Protein AF-A0A968H2U3-F1 (afdb_monomer_lite)

Structure (mmCIF, N/CA/C/O backbone):
data_AF-A0A968H2U3-F1
#
_entry.id   AF-A0A968H2U3-F1
#
loop_
_atom_site.group_PDB
_atom_site.id
_atom_site.type_symbol
_atom_site.label_atom_id
_atom_site.label_alt_id
_atom_site.label_comp_id
_atom_site.label_asym_id
_atom_site.label_entity_id
_atom_site.label_seq_id
_atom_site.pdbx_PDB_ins_code
_atom_site.Cartn_x
_atom_site.Cartn_y
_atom_site.Cartn_z
_atom_site.occupancy
_atom_site.B_iso_or_equiv
_atom_site.auth_seq_id
_atom_site.auth_comp_id
_atom_site.auth_asym_id
_atom_site.auth_atom_id
_atom_site.pdbx_PDB_model_num
ATOM 1 N N . MET A 1 1 ? 8.488 -11.560 -19.637 1.00 87.94 1 MET A N 1
ATOM 2 C CA . MET A 1 1 ? 9.650 -12.274 -19.066 1.00 87.94 1 MET A CA 1
ATOM 3 C C . MET A 1 1 ? 9.160 -13.429 -18.210 1.00 87.94 1 MET A C 1
ATOM 5 O O . MET A 1 1 ? 8.022 -13.374 -17.748 1.00 87.94 1 MET A O 1
ATOM 9 N N . THR A 1 2 ? 10.004 -14.439 -18.007 1.00 89.62 2 THR A N 1
ATOM 10 C CA . THR A 1 2 ? 9.678 -15.626 -17.209 1.00 89.62 2 THR A CA 1
ATOM 11 C C . THR A 1 2 ? 10.881 -16.001 -16.350 1.00 89.62 2 THR A C 1
ATOM 13 O O . THR A 1 2 ? 12.008 -15.976 -16.845 1.00 89.62 2 THR A O 1
ATOM 16 N N . GLY A 1 3 ? 10.632 -16.343 -15.091 1.00 90.25 3 GLY A N 1
ATOM 17 C CA . GLY A 1 3 ? 11.613 -16.884 -14.158 1.00 90.25 3 GLY A CA 1
ATOM 18 C C . GLY A 1 3 ? 11.019 -18.027 -13.337 1.00 90.25 3 GLY A C 1
ATOM 19 O O . GLY A 1 3 ? 9.814 -18.279 -13.391 1.00 90.25 3 GLY A O 1
ATOM 20 N N . VAL A 1 4 ? 11.865 -18.730 -12.598 1.00 91.25 4 VAL A N 1
ATOM 21 C CA . VAL A 1 4 ? 11.484 -19.815 -11.697 1.00 91.25 4 VAL A CA 1
ATOM 22 C C . VAL A 1 4 ? 12.089 -19.538 -10.330 1.00 91.25 4 VAL A C 1
ATOM 24 O O . VAL A 1 4 ? 13.293 -19.324 -10.227 1.00 91.25 4 VAL A O 1
ATOM 27 N N . LEU A 1 5 ? 11.251 -19.523 -9.298 1.00 86.88 5 LEU A N 1
ATOM 28 C CA . LEU A 1 5 ? 11.704 -19.515 -7.911 1.00 86.88 5 LEU A CA 1
ATOM 29 C C . LEU A 1 5 ? 11.944 -20.947 -7.473 1.00 86.88 5 LEU A C 1
ATOM 31 O O . LEU A 1 5 ? 11.057 -21.791 -7.632 1.00 86.88 5 LEU A O 1
ATOM 35 N N . GLU A 1 6 ? 13.128 -21.197 -6.938 1.00 88.81 6 GLU A N 1
ATOM 36 C CA . GLU A 1 6 ? 13.567 -22.497 -6.440 1.00 88.81 6 GLU A CA 1
ATOM 37 C C . GLU A 1 6 ? 14.290 -22.326 -5.104 1.00 88.81 6 GLU A C 1
ATOM 39 O O . GLU A 1 6 ? 14.531 -21.202 -4.656 1.00 88.81 6 GLU A O 1
ATOM 44 N N . ASP A 1 7 ? 14.602 -23.452 -4.459 1.00 86.75 7 ASP A N 1
ATOM 45 C CA . ASP A 1 7 ? 15.358 -23.497 -3.203 1.00 86.75 7 ASP A CA 1
ATOM 46 C C . ASP A 1 7 ? 14.767 -22.594 -2.106 1.00 86.75 7 ASP A C 1
ATOM 48 O O . ASP A 1 7 ? 15.476 -21.942 -1.345 1.00 86.75 7 ASP A O 1
ATOM 52 N N . CYS A 1 8 ? 13.433 -22.542 -2.043 1.00 85.75 8 CYS A N 1
ATOM 53 C CA . CYS A 1 8 ? 12.722 -21.733 -1.067 1.00 85.75 8 CYS A CA 1
ATOM 54 C C . CYS A 1 8 ? 12.891 -22.285 0.355 1.00 85.75 8 CYS A C 1
ATOM 56 O O . CYS A 1 8 ? 12.502 -23.420 0.649 1.00 85.75 8 CYS A O 1
ATOM 58 N N . GLU A 1 9 ? 13.385 -21.443 1.257 1.00 86.56 9 GLU A N 1
ATOM 59 C CA . GLU A 1 9 ? 13.555 -21.729 2.676 1.00 86.56 9 GLU A CA 1
ATOM 60 C C . GLU A 1 9 ? 12.699 -20.780 3.519 1.00 86.56 9 GLU A C 1
ATOM 62 O O . GLU A 1 9 ? 12.720 -19.560 3.349 1.00 86.56 9 GLU A O 1
ATOM 67 N N . THR A 1 10 ? 11.939 -21.338 4.463 1.00 83.25 10 THR A N 1
ATOM 68 C CA . THR A 1 10 ? 11.217 -20.541 5.464 1.00 83.25 10 THR A CA 1
ATOM 69 C C . THR A 1 10 ? 12.151 -20.261 6.636 1.00 83.25 10 THR A C 1
ATOM 71 O O . THR A 1 10 ? 12.639 -21.193 7.274 1.00 83.25 10 THR A O 1
ATOM 74 N N . THR A 1 11 ? 12.404 -18.987 6.925 1.00 78.94 11 THR A N 1
ATOM 75 C CA . THR A 1 11 ? 13.408 -18.567 7.920 1.00 78.94 11 THR A CA 1
ATOM 76 C C . THR A 1 11 ? 12.801 -18.140 9.256 1.00 78.94 11 THR A C 1
ATOM 78 O O . THR A 1 11 ? 13.514 -18.076 10.258 1.00 78.94 11 THR A O 1
ATOM 81 N N . SER A 1 12 ? 11.486 -17.907 9.311 1.00 78.69 12 SER A N 1
ATOM 82 C CA . SER A 1 12 ? 10.750 -17.615 10.544 1.00 78.69 12 SER A CA 1
ATOM 83 C C . SER A 1 12 ? 9.483 -18.462 10.661 1.00 78.69 12 SER A C 1
ATOM 85 O O . SER A 1 12 ? 8.771 -18.698 9.684 1.00 78.69 12 SER A O 1
ATOM 87 N N . ALA A 1 13 ? 9.183 -18.910 11.883 1.00 74.00 13 ALA A N 1
ATOM 88 C CA . ALA A 1 13 ? 7.853 -19.413 12.197 1.00 74.00 13 ALA A CA 1
ATOM 89 C C . ALA A 1 13 ? 6.888 -18.217 12.282 1.00 74.00 13 ALA A C 1
ATOM 91 O O . ALA A 1 13 ? 7.264 -17.199 12.871 1.00 74.00 13 ALA A O 1
ATOM 92 N N . PRO A 1 14 ? 5.678 -18.314 11.712 1.00 78.12 14 PRO A N 1
ATOM 93 C CA . PRO A 1 14 ? 4.698 -17.247 11.834 1.00 78.12 14 PRO A CA 1
ATOM 94 C C . PRO A 1 14 ? 4.222 -17.087 13.270 1.00 78.12 14 PRO A C 1
ATOM 96 O O . PRO A 1 14 ? 4.194 -18.042 14.051 1.00 78.12 14 PRO A O 1
ATOM 99 N N . GLU A 1 15 ? 3.739 -15.891 13.580 1.00 79.81 15 GLU A N 1
ATOM 100 C CA . GLU A 1 15 ? 2.789 -15.751 14.671 1.00 79.81 15 GLU A CA 1
ATOM 101 C C . GLU A 1 15 ? 1.426 -16.246 14.179 1.00 79.81 15 GLU A C 1
ATOM 103 O O . GLU A 1 15 ? 0.839 -15.669 13.260 1.00 79.81 15 GLU A O 1
ATOM 108 N N . THR A 1 16 ? 0.947 -17.345 14.763 1.00 82.88 16 THR A N 1
ATOM 109 C CA . THR A 1 16 ? -0.361 -17.921 14.446 1.00 82.88 16 THR A CA 1
ATOM 110 C C . THR A 1 16 ? -1.352 -17.580 15.549 1.00 82.88 16 THR A C 1
ATOM 112 O O . THR A 1 16 ? -1.136 -17.930 16.712 1.00 82.88 16 THR A O 1
ATOM 115 N N . ARG A 1 17 ? -2.475 -16.956 15.184 1.00 83.69 17 ARG A N 1
ATOM 116 C CA . ARG A 1 17 ? -3.595 -16.693 16.096 1.00 83.69 17 ARG A CA 1
ATOM 117 C C . ARG A 1 17 ? -4.921 -17.117 15.480 1.00 83.69 17 ARG A C 1
ATOM 119 O O . ARG A 1 17 ? -5.121 -16.983 14.278 1.00 83.69 17 ARG A O 1
ATOM 126 N N . VAL A 1 18 ? -5.831 -17.608 16.314 1.00 81.94 18 VAL A N 1
ATOM 127 C CA . VAL A 1 18 ? -7.220 -17.870 15.915 1.00 81.94 18 VAL A CA 1
ATOM 128 C C . VAL A 1 18 ? -8.041 -16.624 16.229 1.00 81.94 18 VAL A C 1
ATOM 130 O O . VAL A 1 18 ? -8.005 -16.140 17.361 1.00 81.94 18 VAL A O 1
ATOM 133 N N . VAL A 1 19 ? -8.743 -16.086 15.233 1.00 75.06 19 VAL A N 1
ATOM 134 C CA . VAL A 1 19 ? -9.603 -14.905 15.364 1.00 75.06 19 VAL A CA 1
ATOM 135 C C . VAL A 1 19 ? -11.049 -15.293 15.079 1.00 75.06 19 VAL A C 1
ATOM 137 O O . VAL A 1 19 ? -11.367 -15.867 14.039 1.00 75.06 19 VAL A O 1
ATOM 140 N N . GLY A 1 20 ? -11.935 -14.953 16.015 1.00 79.06 20 GLY A N 1
ATOM 141 C CA . GLY A 1 20 ? -13.321 -15.410 15.982 1.00 79.06 20 GLY A CA 1
ATOM 142 C C . GLY A 1 20 ? -13.418 -16.917 16.208 1.00 79.06 20 GLY A C 1
ATOM 143 O O . GLY A 1 20 ? -12.589 -17.498 16.908 1.00 79.06 20 GLY A O 1
ATOM 144 N N . ASP A 1 21 ? -14.436 -17.538 15.618 1.00 73.75 21 ASP A N 1
ATOM 145 C CA . ASP A 1 21 ? -14.722 -18.947 15.883 1.00 73.75 21 ASP A CA 1
ATOM 146 C C . ASP A 1 21 ? -13.768 -19.896 15.150 1.00 73.75 21 ASP A C 1
ATOM 148 O O . ASP A 1 21 ? -13.586 -21.012 15.621 1.00 73.75 21 ASP A O 1
ATOM 152 N N . ASN A 1 22 ? -13.133 -19.467 14.048 1.00 76.31 22 ASN A N 1
ATOM 153 C CA . ASN A 1 22 ? -12.461 -20.402 13.141 1.00 76.31 22 ASN A CA 1
ATOM 154 C C . ASN A 1 22 ? -11.328 -19.825 12.260 1.00 76.31 22 ASN A C 1
ATOM 156 O O . ASN A 1 22 ? -10.549 -20.607 11.722 1.00 76.31 22 ASN A O 1
ATOM 160 N N . ILE A 1 23 ? -11.165 -18.504 12.105 1.00 76.81 23 ILE A N 1
ATOM 161 C CA . ILE A 1 23 ? -10.155 -17.961 11.174 1.00 76.81 23 ILE A CA 1
ATOM 162 C C . ILE A 1 23 ? -8.757 -18.097 11.780 1.00 76.81 23 ILE A C 1
ATOM 164 O O . ILE A 1 23 ? -8.484 -17.559 12.853 1.00 76.81 23 ILE A O 1
ATOM 168 N N . VAL A 1 24 ? -7.844 -18.762 11.074 1.00 79.12 24 VAL A N 1
ATOM 169 C CA . VAL A 1 24 ? -6.432 -18.862 11.458 1.00 79.12 24 VAL A CA 1
ATOM 170 C C . VAL A 1 24 ? -5.646 -17.783 10.726 1.00 79.12 24 VAL A C 1
ATOM 172 O O . VAL A 1 24 ? -5.474 -17.834 9.511 1.00 79.12 24 VAL A O 1
ATOM 175 N N . GLN A 1 25 ? -5.152 -16.805 11.473 1.00 81.50 25 GLN A N 1
ATOM 176 C CA . GLN A 1 25 ? -4.287 -15.756 10.957 1.00 81.50 25 GLN A CA 1
ATOM 177 C C . GLN A 1 25 ? -2.831 -16.138 11.185 1.00 81.50 25 GLN A C 1
ATOM 179 O O . GLN A 1 25 ? -2.429 -16.377 12.325 1.00 81.50 25 GLN A O 1
ATOM 184 N N . ASN A 1 26 ? -2.038 -16.137 10.119 1.00 80.44 26 ASN A N 1
ATOM 185 C CA . ASN A 1 26 ? -0.589 -16.203 10.208 1.00 80.44 26 ASN A CA 1
ATOM 186 C C . ASN A 1 26 ? 0.015 -14.848 9.850 1.00 80.44 26 ASN A C 1
ATOM 188 O O . ASN A 1 26 ? -0.389 -14.211 8.868 1.00 80.44 26 ASN A O 1
ATOM 192 N N . ARG A 1 27 ? 0.979 -14.392 10.648 1.00 81.62 27 ARG A N 1
ATOM 193 C CA . ARG A 1 27 ? 1.627 -13.092 10.464 1.00 81.62 27 ARG A CA 1
ATOM 194 C C . ARG A 1 27 ? 3.141 -13.214 10.380 1.00 81.62 27 ARG A C 1
ATOM 196 O O . ARG A 1 27 ? 3.750 -14.005 11.100 1.00 81.62 27 ARG A O 1
ATOM 203 N N . GLY A 1 28 ? 3.731 -12.404 9.500 1.00 79.25 28 GLY A N 1
ATOM 204 C CA . GLY A 1 28 ? 5.179 -12.206 9.417 1.00 79.25 28 GLY A CA 1
ATOM 205 C C . GLY A 1 28 ? 5.979 -13.425 8.949 1.00 79.25 28 GLY A C 1
ATOM 206 O O . GLY A 1 28 ? 7.122 -13.601 9.376 1.00 79.25 28 GLY A O 1
ATOM 207 N N . HIS A 1 29 ? 5.412 -14.269 8.083 1.00 82.62 29 HIS A N 1
ATOM 208 C CA . HIS A 1 29 ? 6.180 -15.340 7.455 1.00 82.62 29 HIS A CA 1
ATOM 209 C C . HIS A 1 29 ? 7.293 -14.755 6.600 1.00 82.62 29 HIS A C 1
ATOM 211 O O . HIS A 1 29 ? 7.024 -13.913 5.745 1.00 82.62 29 HIS A O 1
ATOM 217 N N . VAL A 1 30 ? 8.515 -15.249 6.779 1.00 85.50 30 VAL A N 1
ATOM 218 C CA . VAL A 1 30 ? 9.638 -14.910 5.909 1.00 85.50 30 VAL A CA 1
ATOM 219 C C . VAL A 1 30 ? 10.074 -16.150 5.144 1.00 85.50 30 VAL A C 1
ATOM 221 O O . VAL A 1 30 ? 10.460 -17.160 5.737 1.00 85.50 30 VAL A O 1
ATOM 224 N N . MET A 1 31 ? 10.015 -16.066 3.819 1.00 87.56 31 MET A N 1
ATOM 225 C CA . MET A 1 31 ? 10.491 -17.096 2.901 1.00 87.56 31 MET A CA 1
ATOM 226 C C . MET A 1 31 ? 11.507 -16.486 1.944 1.00 87.56 31 MET A C 1
ATOM 228 O O . MET A 1 31 ? 11.237 -15.455 1.334 1.00 87.56 31 MET A O 1
ATOM 232 N N . THR A 1 32 ? 12.653 -17.134 1.792 1.00 90.81 32 THR A N 1
ATOM 233 C CA . THR A 1 32 ? 13.703 -16.713 0.864 1.00 90.81 32 THR A CA 1
ATOM 234 C C . THR A 1 32 ? 13.864 -17.772 -0.212 1.00 90.81 32 THR A C 1
ATOM 236 O O . THR A 1 32 ? 13.922 -18.947 0.118 1.00 90.81 32 THR A O 1
ATOM 239 N N . CYS A 1 33 ? 13.925 -17.373 -1.477 1.00 90.69 33 CYS A N 1
ATOM 240 C CA . CYS A 1 33 ? 14.089 -18.255 -2.630 1.00 90.69 33 CYS A CA 1
ATOM 241 C C . CYS A 1 33 ? 15.154 -17.689 -3.573 1.00 90.69 33 CYS A C 1
ATOM 243 O O . CYS A 1 33 ? 15.339 -16.472 -3.645 1.00 90.69 33 CYS A O 1
ATOM 245 N N . GLU A 1 34 ? 15.767 -18.545 -4.380 1.00 92.94 34 GLU A N 1
ATOM 246 C CA . GLU A 1 34 ? 16.566 -18.109 -5.524 1.00 92.94 34 GLU A CA 1
ATOM 247 C C . GLU A 1 34 ? 15.660 -17.963 -6.751 1.00 92.94 34 GLU A C 1
ATOM 249 O O . GLU A 1 34 ? 14.939 -18.890 -7.129 1.00 92.94 34 GLU A O 1
ATOM 254 N N . LEU A 1 35 ? 15.666 -16.782 -7.373 1.00 91.50 35 LEU A N 1
ATOM 255 C CA . LEU A 1 35 ? 14.947 -16.516 -8.613 1.00 91.50 35 LEU A CA 1
ATOM 256 C C . LEU A 1 35 ? 15.885 -16.712 -9.801 1.00 91.50 35 LEU A C 1
ATOM 258 O O . LEU A 1 35 ? 16.775 -15.905 -10.064 1.00 91.50 35 LEU A O 1
ATOM 262 N N . TRP A 1 36 ? 15.625 -17.757 -10.577 1.00 91.44 36 TRP A N 1
ATOM 263 C CA . TRP A 1 36 ? 16.324 -18.049 -11.821 1.00 91.44 36 TRP A CA 1
ATOM 264 C C . TRP A 1 36 ? 15.547 -17.481 -13.003 1.00 91.44 36 TRP A C 1
ATOM 266 O O . TRP A 1 36 ? 14.390 -17.825 -13.227 1.00 91.44 36 TRP A O 1
ATOM 276 N N . SER A 1 37 ? 16.169 -16.623 -13.806 1.00 90.56 37 SER A N 1
ATOM 277 C CA . SER A 1 37 ? 15.513 -15.980 -14.948 1.00 90.56 37 SER A CA 1
ATOM 278 C C . SER A 1 37 ? 16.472 -15.853 -16.125 1.00 90.56 37 SER A C 1
ATOM 280 O O . SER A 1 37 ? 17.659 -15.588 -15.950 1.00 90.56 37 SER A O 1
ATOM 282 N N . SER A 1 38 ? 15.953 -16.001 -17.348 1.00 87.19 38 SER A N 1
ATOM 283 C CA . SER A 1 38 ? 16.720 -15.676 -18.559 1.00 87.19 38 SER A CA 1
ATOM 284 C C . SER A 1 38 ? 16.935 -14.167 -18.723 1.00 87.19 38 SER A C 1
ATOM 286 O O . SER A 1 38 ? 17.826 -13.742 -19.453 1.00 87.19 38 SER A O 1
ATOM 288 N N . ASP A 1 39 ? 16.089 -13.356 -18.086 1.00 90.00 39 ASP A N 1
ATOM 289 C CA . ASP A 1 39 ? 16.289 -11.917 -17.952 1.00 90.00 39 ASP A CA 1
ATOM 290 C C . ASP A 1 39 ? 17.143 -11.655 -16.708 1.00 90.00 39 ASP A C 1
ATOM 292 O O . ASP A 1 39 ? 16.672 -11.835 -15.582 1.00 90.00 39 ASP A O 1
ATOM 296 N N . VAL A 1 40 ? 18.394 -11.242 -16.928 1.00 88.12 40 VAL A N 1
ATOM 297 C CA . VAL A 1 40 ? 19.387 -10.988 -15.870 1.00 88.12 40 VAL A CA 1
ATOM 298 C C . VAL A 1 40 ? 18.937 -9.923 -14.874 1.00 88.12 40 VAL A C 1
ATOM 300 O O . VAL A 1 40 ? 19.399 -9.918 -13.742 1.00 88.12 40 VAL A O 1
ATOM 303 N N . ARG A 1 41 ? 17.978 -9.070 -15.255 1.00 89.12 41 ARG A N 1
ATOM 304 C CA . ARG A 1 41 ? 17.393 -8.049 -14.377 1.00 89.12 41 ARG A CA 1
ATOM 305 C C . ARG A 1 41 ? 16.477 -8.626 -13.304 1.00 89.12 41 ARG A C 1
ATOM 307 O O . ARG A 1 41 ? 15.820 -7.859 -12.615 1.00 89.12 41 ARG A O 1
ATOM 314 N N . LEU A 1 42 ? 16.355 -9.949 -13.220 1.00 88.19 42 LEU A N 1
ATOM 315 C CA . LEU A 1 42 ? 15.506 -10.658 -12.263 1.00 88.19 42 LEU A CA 1
ATOM 316 C C . LEU A 1 42 ? 16.227 -11.835 -11.605 1.00 88.19 42 LEU A C 1
ATOM 318 O O . LEU A 1 42 ? 15.615 -12.528 -10.807 1.00 88.19 42 LEU A O 1
ATOM 322 N N . ALA A 1 43 ? 17.477 -12.115 -11.975 1.00 91.81 43 ALA A N 1
ATOM 323 C CA . ALA A 1 43 ? 18.210 -13.237 -11.412 1.00 91.81 43 ALA A CA 1
ATOM 324 C C . ALA A 1 43 ? 18.853 -12.823 -10.081 1.00 91.81 43 ALA A C 1
ATOM 326 O O . ALA A 1 43 ? 19.724 -11.954 -10.076 1.00 91.81 43 ALA A O 1
ATOM 327 N N . GLY A 1 44 ? 18.422 -13.420 -8.972 1.00 92.62 44 GLY A N 1
ATOM 328 C CA . GLY A 1 44 ? 18.930 -13.086 -7.640 1.00 92.62 44 GLY A CA 1
ATOM 329 C C . GLY A 1 44 ? 18.082 -13.664 -6.514 1.00 92.62 44 GLY A C 1
ATOM 330 O O . GLY A 1 44 ? 17.262 -14.555 -6.730 1.00 92.62 44 GLY A O 1
ATOM 331 N N . THR A 1 45 ? 18.254 -13.127 -5.311 1.00 94.69 45 THR A N 1
ATOM 332 C CA . THR A 1 45 ? 17.600 -13.649 -4.108 1.00 94.69 45 THR A CA 1
ATOM 333 C C . THR A 1 45 ? 16.275 -12.927 -3.861 1.00 94.69 45 THR A C 1
ATOM 335 O O . THR A 1 45 ? 16.226 -11.708 -3.687 1.00 94.69 45 THR A O 1
ATOM 338 N N . ALA A 1 46 ? 15.182 -13.686 -3.824 1.00 91.62 46 ALA A N 1
ATOM 339 C CA . ALA A 1 46 ? 13.831 -13.209 -3.562 1.00 91.62 46 ALA A CA 1
ATOM 340 C C . ALA A 1 46 ? 13.430 -13.485 -2.106 1.00 91.62 46 ALA A C 1
ATOM 342 O O . ALA A 1 46 ? 13.383 -14.631 -1.676 1.00 91.62 46 ALA A O 1
ATOM 343 N N . THR A 1 47 ? 13.095 -12.443 -1.351 1.00 91.31 47 THR A N 1
ATOM 344 C CA . THR A 1 47 ? 12.577 -12.519 0.018 1.00 91.31 47 THR A CA 1
ATOM 345 C C . THR A 1 47 ? 11.105 -12.118 0.050 1.00 91.31 47 THR A C 1
ATOM 347 O O . THR A 1 47 ? 10.745 -10.975 -0.233 1.00 91.31 47 THR A O 1
ATOM 350 N N . PHE A 1 48 ? 10.255 -13.055 0.444 1.00 87.25 48 PHE A N 1
ATOM 351 C CA . PHE A 1 48 ? 8.832 -12.883 0.686 1.00 87.25 48 PHE A CA 1
ATOM 352 C C . PHE A 1 48 ? 8.608 -12.650 2.175 1.00 87.25 48 PHE A C 1
ATOM 354 O O . PHE A 1 48 ? 8.990 -13.485 2.991 1.00 87.25 48 PHE A O 1
ATOM 361 N N . VAL A 1 49 ? 7.946 -11.549 2.519 1.00 82.94 49 VAL A N 1
ATOM 362 C CA . VAL A 1 49 ? 7.382 -11.323 3.851 1.00 82.94 49 VAL A CA 1
ATOM 363 C C . VAL A 1 49 ? 5.874 -11.322 3.705 1.00 82.94 49 VAL A C 1
ATOM 365 O O . VAL A 1 49 ? 5.332 -10.401 3.096 1.00 82.94 49 VAL A O 1
ATOM 368 N N . TYR A 1 50 ? 5.193 -12.341 4.216 1.00 82.12 50 TYR A N 1
ATOM 369 C CA . TYR A 1 50 ? 3.768 -12.513 3.964 1.00 82.12 50 TYR A CA 1
ATOM 370 C C . TYR A 1 50 ? 2.950 -12.825 5.206 1.00 82.12 50 TYR A C 1
ATOM 372 O O . TYR A 1 50 ? 3.428 -13.316 6.227 1.00 82.12 50 TYR A O 1
ATOM 380 N N . ASN A 1 51 ? 1.677 -12.500 5.079 1.00 81.25 51 ASN A N 1
ATOM 381 C CA . ASN A 1 51 ? 0.617 -12.799 6.011 1.00 81.25 51 ASN A CA 1
ATOM 382 C C . ASN A 1 51 ? -0.392 -13.678 5.285 1.00 81.25 51 ASN A C 1
ATOM 384 O O . ASN A 1 51 ? -0.552 -13.565 4.065 1.00 81.25 51 ASN A O 1
ATOM 388 N N . SER A 1 52 ? -1.089 -14.516 6.036 1.00 82.75 52 SER A N 1
ATOM 389 C CA . SER A 1 52 ? -2.244 -15.214 5.505 1.00 82.75 52 SER A CA 1
ATOM 390 C C . SER A 1 52 ? -3.400 -15.220 6.482 1.00 82.75 52 SER A C 1
ATOM 392 O O . SER A 1 52 ? -3.207 -15.262 7.698 1.00 82.75 52 SER A O 1
ATOM 394 N N . ASP A 1 53 ? -4.604 -15.157 5.931 1.00 79.00 53 ASP A N 1
ATOM 395 C CA . ASP A 1 53 ? -5.835 -15.454 6.646 1.00 79.00 53 ASP A CA 1
ATOM 396 C C . ASP A 1 53 ? -6.411 -16.713 6.027 1.00 79.00 53 ASP A C 1
ATOM 398 O O . ASP A 1 53 ? -6.747 -16.751 4.842 1.00 79.00 53 ASP A O 1
ATOM 402 N N . ARG A 1 54 ? -6.479 -17.754 6.847 1.00 80.44 54 ARG A N 1
ATOM 403 C CA . ARG A 1 54 ? -7.026 -19.045 6.484 1.00 80.44 54 ARG A CA 1
ATOM 404 C C . ARG A 1 54 ? -8.394 -19.173 7.117 1.00 80.44 54 ARG A C 1
ATOM 406 O O . ARG A 1 54 ? -8.509 -19.237 8.341 1.00 80.44 54 ARG A O 1
ATOM 413 N N . ASP A 1 55 ? -9.408 -19.214 6.271 1.00 76.88 55 ASP A N 1
ATOM 414 C CA . ASP A 1 55 ? -10.767 -19.525 6.682 1.00 76.88 55 ASP A CA 1
ATOM 415 C C . ASP A 1 55 ? -10.967 -21.034 6.490 1.00 76.88 55 ASP A C 1
ATOM 417 O O . ASP A 1 55 ? -10.912 -21.513 5.348 1.00 76.88 55 ASP A O 1
ATOM 421 N N . PRO A 1 56 ? -11.097 -21.835 7.563 1.00 65.06 56 PRO A N 1
ATOM 422 C CA . PRO A 1 56 ? -11.524 -23.209 7.399 1.00 65.06 56 PRO A CA 1
ATOM 423 C C . PRO A 1 56 ? -12.968 -23.141 6.911 1.00 65.06 56 PRO A C 1
ATOM 425 O O . PRO A 1 56 ? -13.877 -22.760 7.647 1.00 65.06 56 PRO A O 1
ATOM 428 N N . VAL A 1 57 ? -13.183 -23.476 5.642 1.00 59.03 57 VAL A N 1
ATOM 429 C CA . VAL A 1 57 ? -14.543 -23.570 5.137 1.00 59.03 57 VAL A CA 1
ATOM 430 C C . VAL A 1 57 ? -15.179 -24.719 5.918 1.00 59.03 57 VAL A C 1
ATOM 432 O O . VAL A 1 57 ? -14.686 -25.843 5.892 1.00 59.03 57 VAL A O 1
ATOM 435 N N . ASP A 1 58 ? -16.284 -24.456 6.617 1.00 54.09 58 ASP A N 1
ATOM 436 C CA . ASP A 1 58 ? -17.062 -25.461 7.370 1.00 54.09 58 ASP A CA 1
ATOM 437 C C . ASP A 1 58 ? -17.606 -26.613 6.484 1.00 54.09 58 ASP A C 1
ATOM 439 O O . ASP A 1 58 ? -18.329 -27.498 6.948 1.00 54.09 58 ASP A O 1
ATOM 443 N N . ASN A 1 59 ? -17.260 -26.635 5.195 1.00 47.56 59 ASN A N 1
ATOM 444 C CA . ASN A 1 59 ? -17.517 -27.743 4.298 1.00 47.56 59 ASN A CA 1
ATOM 445 C C . ASN A 1 59 ? -16.387 -28.762 4.424 1.00 47.56 59 ASN A C 1
ATOM 447 O O . ASN A 1 59 ? -15.469 -28.820 3.615 1.00 47.56 59 ASN A O 1
ATOM 451 N N . VAL A 1 60 ? -16.531 -29.647 5.408 1.00 54.12 60 VAL A N 1
ATOM 452 C CA . VAL A 1 60 ? -16.117 -31.029 5.175 1.00 54.12 60 VAL A CA 1
ATOM 453 C C . VAL A 1 60 ? -16.941 -31.491 3.977 1.00 54.12 60 VAL A C 1
ATOM 455 O O . VAL A 1 60 ? -18.166 -31.635 4.081 1.00 54.12 60 VAL A O 1
ATOM 458 N N . ASP A 1 61 ? -16.309 -31.635 2.818 1.00 55.16 61 ASP A N 1
ATOM 459 C CA . ASP A 1 61 ? -17.005 -32.108 1.633 1.00 55.16 61 ASP A CA 1
ATOM 460 C C . ASP A 1 61 ? -17.568 -33.531 1.891 1.00 55.16 61 ASP A C 1
ATOM 462 O O . ASP A 1 61 ? -17.315 -34.178 2.916 1.00 55.16 61 ASP A O 1
ATOM 466 N N . ARG A 1 62 ? -18.353 -34.082 0.959 1.00 49.53 62 ARG A N 1
ATOM 467 C CA . ARG A 1 62 ? -18.936 -35.429 1.134 1.00 49.53 62 ARG A CA 1
ATOM 468 C C . ARG A 1 62 ? -17.893 -36.552 1.267 1.00 49.53 62 ARG A C 1
ATOM 470 O O . ARG A 1 62 ? -18.289 -37.675 1.587 1.00 49.53 62 ARG A O 1
ATOM 477 N N . THR A 1 63 ? -16.616 -36.284 1.005 1.00 56.97 63 THR A N 1
ATOM 478 C CA . THR A 1 63 ? -15.504 -37.232 1.117 1.00 56.97 63 THR A CA 1
ATOM 479 C C . THR A 1 63 ? -14.747 -37.140 2.443 1.00 56.97 63 THR A C 1
ATOM 481 O O . THR A 1 63 ? -14.003 -38.067 2.764 1.00 56.97 63 THR A O 1
ATOM 484 N N . GLY A 1 64 ? -15.005 -36.121 3.270 1.00 58.88 64 GLY A N 1
ATOM 485 C CA . GLY A 1 64 ? -14.290 -35.935 4.533 1.00 58.88 64 GLY A CA 1
ATOM 486 C C . GLY A 1 64 ? -13.026 -35.081 4.410 1.00 58.88 64 GLY A C 1
ATOM 487 O O . GLY A 1 64 ? -12.277 -34.999 5.385 1.00 58.88 64 GLY A O 1
ATOM 488 N N . GLU A 1 65 ? -12.771 -34.483 3.244 1.00 57.44 65 GLU A N 1
ATOM 489 C CA . GLU A 1 65 ? -11.624 -33.601 3.025 1.00 57.44 65 GLU A CA 1
ATOM 490 C C . GLU A 1 65 ? -11.986 -32.161 3.430 1.00 57.44 65 GLU A C 1
ATOM 492 O O . GLU A 1 65 ? -13.119 -31.706 3.260 1.00 57.44 65 GLU A O 1
ATOM 497 N N . LEU A 1 66 ? -11.036 -31.483 4.082 1.00 56.34 66 LEU A N 1
ATOM 498 C CA . LEU A 1 66 ? -11.179 -30.097 4.522 1.00 56.34 66 LEU A CA 1
ATOM 499 C C . LEU A 1 66 ? -10.841 -29.182 3.347 1.00 56.34 66 LEU A C 1
ATOM 501 O O . LEU A 1 66 ? -9.657 -28.982 3.067 1.00 56.34 66 LEU A O 1
ATOM 505 N N . ASP A 1 67 ? -11.857 -28.603 2.714 1.00 64.62 67 ASP A N 1
ATOM 506 C CA . ASP A 1 67 ? -11.653 -27.463 1.826 1.00 64.62 67 ASP A CA 1
ATOM 507 C C . ASP A 1 67 ? -11.301 -26.252 2.697 1.00 64.62 67 ASP A C 1
ATOM 509 O O . ASP A 1 67 ? -11.979 -25.937 3.681 1.00 64.62 67 ASP A O 1
ATOM 513 N N . TYR A 1 68 ? -10.216 -25.557 2.373 1.00 69.25 68 TYR A N 1
ATOM 514 C CA . TYR A 1 68 ? -9.946 -24.266 2.989 1.00 69.25 68 TYR A CA 1
ATOM 515 C C . TYR A 1 68 ? -9.520 -23.259 1.942 1.00 69.25 68 TYR A C 1
ATOM 517 O O . TYR A 1 68 ? -8.771 -23.566 1.018 1.00 69.25 68 TYR A O 1
ATOM 525 N N . PHE A 1 69 ? -9.986 -22.034 2.145 1.00 74.19 69 PHE A N 1
ATOM 526 C CA . PHE A 1 69 ? -9.596 -20.891 1.351 1.00 74.19 69 PHE A CA 1
ATOM 527 C C . PHE A 1 69 ? -8.634 -20.048 2.178 1.00 74.19 69 PHE A C 1
ATOM 529 O O . PHE A 1 69 ? -8.897 -19.710 3.336 1.00 74.19 69 PHE A O 1
ATOM 536 N N . GLU A 1 70 ? -7.491 -19.725 1.594 1.00 79.44 70 GLU A N 1
ATOM 537 C CA . GLU A 1 70 ? -6.478 -18.915 2.248 1.00 79.44 70 GLU A CA 1
ATOM 538 C C . GLU A 1 70 ? -6.152 -17.706 1.373 1.00 79.44 70 GLU A C 1
ATOM 540 O O . GLU A 1 70 ? -5.757 -17.830 0.215 1.00 79.44 70 GLU A O 1
ATOM 545 N N . VAL A 1 71 ? -6.313 -16.510 1.931 1.00 76.00 71 VAL A N 1
ATOM 546 C CA . VAL A 1 71 ? -5.844 -15.277 1.294 1.00 76.00 71 VAL A CA 1
ATOM 547 C C . VAL A 1 71 ? -4.440 -15.012 1.800 1.00 76.00 71 VAL A C 1
ATOM 549 O O . VAL A 1 71 ? -4.226 -14.955 3.008 1.00 76.00 71 VAL A O 1
ATOM 552 N N . VAL A 1 72 ? -3.492 -14.818 0.887 1.00 80.38 72 VAL A N 1
ATOM 553 C CA . VAL A 1 72 ? -2.092 -14.546 1.219 1.00 80.38 72 VAL A CA 1
ATOM 554 C C . VAL A 1 72 ? -1.690 -13.210 0.620 1.00 80.38 72 VAL A C 1
ATOM 556 O O . VAL A 1 72 ? -1.942 -12.939 -0.552 1.00 80.38 72 VAL A O 1
ATOM 559 N N . TRP A 1 73 ? -1.060 -12.352 1.407 1.00 80.38 73 TRP A N 1
ATOM 560 C CA . TRP A 1 73 ? -0.570 -11.065 0.929 1.00 80.38 73 TRP A CA 1
ATOM 561 C C . TRP A 1 73 ? 0.719 -10.701 1.625 1.00 80.38 73 TRP A C 1
ATOM 563 O O . TRP A 1 73 ? 1.002 -11.148 2.735 1.00 80.38 73 TRP A O 1
ATOM 573 N N . GLY A 1 74 ? 1.499 -9.838 0.997 1.00 78.56 74 GLY A N 1
ATOM 574 C CA . GLY A 1 74 ? 2.746 -9.446 1.608 1.00 78.56 74 GLY A CA 1
ATOM 575 C C . GLY A 1 74 ? 3.579 -8.504 0.781 1.00 78.56 74 GLY A C 1
ATOM 576 O O . GLY A 1 74 ? 3.152 -7.962 -0.239 1.00 78.56 74 GLY A O 1
ATOM 577 N N . MET A 1 75 ? 4.799 -8.345 1.264 1.00 78.69 75 MET A N 1
ATOM 578 C CA . MET A 1 75 ? 5.889 -7.707 0.561 1.00 78.69 75 MET A CA 1
ATOM 579 C C . MET A 1 75 ? 6.755 -8.777 -0.084 1.00 78.69 75 MET A C 1
ATOM 581 O O . MET A 1 75 ? 6.980 -9.856 0.465 1.00 78.69 75 MET A O 1
ATOM 585 N N . LEU A 1 76 ? 7.264 -8.466 -1.262 1.00 84.25 76 LEU A N 1
ATOM 586 C CA . LEU A 1 76 ? 8.301 -9.235 -1.917 1.00 84.25 76 LEU A CA 1
ATOM 587 C C . LEU A 1 76 ? 9.418 -8.278 -2.292 1.00 84.25 76 LEU A C 1
ATOM 589 O O . LEU A 1 76 ? 9.180 -7.209 -2.856 1.00 84.25 76 LEU A O 1
ATOM 593 N N . ARG A 1 77 ? 10.633 -8.669 -1.935 1.00 88.75 77 ARG A N 1
ATOM 594 C CA . ARG A 1 77 ? 11.874 -7.994 -2.274 1.00 88.75 77 ARG A CA 1
ATOM 595 C C . ARG A 1 77 ? 12.734 -8.951 -3.084 1.00 88.75 77 ARG A C 1
ATOM 597 O O . ARG A 1 77 ? 12.877 -10.100 -2.703 1.00 88.75 77 ARG A O 1
ATOM 604 N N . LEU A 1 78 ? 13.306 -8.481 -4.177 1.00 90.81 78 LEU A N 1
ATOM 605 C CA . LEU A 1 78 ? 14.239 -9.221 -5.012 1.00 90.81 78 LEU A CA 1
ATOM 606 C C . LEU A 1 78 ? 15.527 -8.409 -5.103 1.00 90.81 78 LEU A C 1
ATOM 608 O O . LEU A 1 78 ? 15.538 -7.314 -5.669 1.00 90.81 78 LEU A O 1
ATOM 612 N N . ASP A 1 79 ? 16.587 -8.943 -4.511 1.00 90.12 79 ASP A N 1
ATOM 613 C CA . ASP A 1 79 ? 17.919 -8.352 -4.497 1.00 90.12 79 ASP A CA 1
ATOM 614 C C . ASP A 1 79 ? 18.766 -8.979 -5.614 1.00 90.12 79 ASP A C 1
ATOM 616 O O . ASP A 1 79 ? 18.876 -10.201 -5.713 1.00 90.12 79 ASP A O 1
ATOM 620 N N . LEU A 1 80 ? 19.354 -8.140 -6.474 1.00 89.12 80 LEU A N 1
ATOM 621 C CA . LEU A 1 80 ? 20.063 -8.551 -7.697 1.00 89.12 80 LEU A CA 1
ATOM 622 C C . LEU A 1 80 ? 21.573 -8.267 -7.628 1.00 89.12 80 LEU A C 1
ATOM 624 O O . LEU A 1 80 ? 22.242 -8.181 -8.657 1.00 89.12 80 LEU A O 1
ATOM 628 N N . GLY A 1 81 ? 22.101 -8.086 -6.415 1.00 85.31 81 GLY A N 1
ATOM 629 C CA . GLY A 1 81 ? 23.460 -7.611 -6.151 1.00 85.31 81 GLY A CA 1
ATOM 630 C C . GLY A 1 81 ? 23.483 -6.185 -5.595 1.00 85.31 81 GLY A C 1
ATOM 631 O O . GLY A 1 81 ? 22.492 -5.721 -5.034 1.00 85.31 81 GLY A O 1
ATOM 632 N N . ASP A 1 82 ? 24.625 -5.508 -5.734 1.00 79.94 82 ASP A N 1
ATOM 633 C CA . ASP A 1 82 ? 24.916 -4.260 -5.011 1.00 79.94 82 ASP A CA 1
ATOM 634 C C . ASP A 1 82 ? 24.069 -3.057 -5.470 1.00 79.94 82 ASP A C 1
ATOM 636 O O . ASP A 1 82 ? 23.701 -2.221 -4.647 1.00 79.94 82 ASP A O 1
ATOM 640 N N . ASP A 1 83 ? 23.698 -3.000 -6.753 1.00 79.88 83 ASP A N 1
ATOM 641 C CA . ASP A 1 83 ? 23.130 -1.785 -7.357 1.00 79.88 83 ASP A CA 1
ATOM 642 C C . ASP A 1 83 ? 21.680 -1.943 -7.847 1.00 79.88 83 ASP A C 1
ATOM 644 O O . ASP A 1 83 ? 21.074 -0.988 -8.327 1.00 79.88 83 ASP A O 1
ATOM 648 N N . GLY A 1 84 ? 21.077 -3.128 -7.712 1.00 86.00 84 GLY A N 1
ATOM 649 C CA . GLY A 1 84 ? 19.769 -3.426 -8.294 1.00 86.00 84 GLY A CA 1
ATOM 650 C C . GLY A 1 84 ? 18.825 -4.132 -7.333 1.00 86.00 84 GLY A C 1
ATOM 651 O O . GLY A 1 84 ? 19.127 -5.214 -6.832 1.00 86.00 84 GLY A O 1
ATOM 652 N N . ARG A 1 85 ? 17.636 -3.558 -7.126 1.00 90.56 85 ARG A N 1
ATOM 653 C CA . ARG A 1 85 ? 16.572 -4.206 -6.349 1.00 90.56 85 ARG A CA 1
ATOM 654 C C . ARG A 1 85 ? 15.202 -4.006 -6.968 1.00 90.56 85 ARG A C 1
ATOM 656 O O . ARG A 1 85 ? 14.935 -2.982 -7.591 1.00 90.56 85 ARG A O 1
ATOM 663 N N . TRP A 1 86 ? 14.313 -4.945 -6.696 1.00 87.69 86 TRP A N 1
ATOM 664 C CA . TRP A 1 86 ? 12.882 -4.808 -6.916 1.00 87.69 86 TRP A CA 1
ATOM 665 C C . TRP A 1 86 ? 12.161 -5.015 -5.598 1.00 87.69 86 TRP A C 1
ATOM 667 O O . TRP A 1 86 ? 12.499 -5.916 -4.835 1.00 87.69 86 TRP A O 1
ATOM 677 N N . SER A 1 87 ? 11.154 -4.205 -5.318 1.00 84.06 87 SER A N 1
ATOM 678 C CA . SER A 1 87 ? 10.318 -4.422 -4.143 1.00 84.06 87 SER A CA 1
ATOM 679 C C . SER A 1 87 ? 8.891 -4.010 -4.408 1.00 84.06 87 SER A C 1
ATOM 681 O O . SER A 1 87 ? 8.643 -3.044 -5.127 1.00 84.06 87 SER A O 1
ATOM 683 N N . GLY A 1 88 ? 7.947 -4.711 -3.803 1.00 74.50 88 GLY A N 1
ATOM 684 C CA . GLY A 1 88 ? 6.566 -4.273 -3.818 1.00 74.50 88 GLY A CA 1
ATOM 685 C C . GLY A 1 88 ? 5.621 -5.286 -3.216 1.00 74.50 88 GLY A C 1
ATOM 686 O O . GLY A 1 88 ? 6.029 -6.330 -2.702 1.00 74.50 88 GLY A O 1
ATOM 687 N N . MET A 1 89 ? 4.347 -4.932 -3.261 1.00 71.06 89 MET A N 1
ATOM 688 C CA . MET A 1 89 ? 3.297 -5.749 -2.691 1.00 71.06 89 MET A CA 1
ATOM 689 C C . MET A 1 89 ? 2.799 -6.809 -3.661 1.00 71.06 89 MET A C 1
ATOM 691 O O . MET A 1 89 ? 2.821 -6.647 -4.887 1.00 71.06 89 MET A O 1
ATOM 695 N N . TRP A 1 90 ? 2.261 -7.866 -3.070 1.00 80.62 90 TRP A N 1
ATOM 696 C CA . TRP A 1 90 ? 1.540 -8.902 -3.778 1.00 80.62 90 TRP A CA 1
ATOM 697 C C . TRP A 1 90 ? 0.358 -9.412 -2.969 1.00 80.62 90 TRP A C 1
ATOM 699 O O . TRP A 1 90 ? 0.278 -9.254 -1.748 1.00 80.62 90 TRP A O 1
ATOM 709 N N . LEU A 1 91 ? -0.571 -10.012 -3.694 1.00 76.12 91 LEU A N 1
ATOM 710 C CA . LEU A 1 91 ? -1.754 -10.669 -3.180 1.00 76.12 91 LEU A CA 1
ATOM 711 C C . LEU A 1 91 ? -1.939 -11.953 -3.968 1.00 76.12 91 LEU A C 1
ATOM 713 O O . LEU A 1 91 ? -1.721 -11.987 -5.177 1.00 76.12 91 LEU A O 1
ATOM 717 N N . GLY A 1 92 ? -2.407 -12.984 -3.299 1.00 80.69 92 GLY A N 1
ATOM 718 C CA . GLY A 1 92 ? -2.988 -14.116 -3.973 1.00 80.69 92 GLY A CA 1
ATOM 719 C C . GLY A 1 92 ? -3.983 -14.834 -3.098 1.00 80.69 92 GLY A C 1
ATOM 720 O O . GLY A 1 92 ? -4.189 -14.511 -1.926 1.00 80.69 92 GLY A O 1
ATOM 721 N N . SER A 1 93 ? -4.600 -15.821 -3.713 1.00 76.88 93 SER A N 1
ATOM 722 C CA . SER A 1 93 ? -5.416 -16.804 -3.031 1.00 76.88 93 SER A CA 1
ATOM 723 C C . SER A 1 93 ? -4.781 -18.169 -3.197 1.00 76.88 93 SER A C 1
ATOM 725 O O . SER A 1 93 ? -4.161 -18.474 -4.221 1.00 76.88 93 SER A O 1
ATOM 727 N N . HIS A 1 94 ? -4.958 -18.972 -2.168 1.00 73.75 94 HIS A N 1
ATOM 728 C CA . HIS A 1 94 ? -4.688 -20.383 -2.158 1.00 73.75 94 HIS A CA 1
ATOM 729 C C . HIS A 1 94 ? -6.033 -21.085 -2.007 1.00 73.75 94 HIS A C 1
ATOM 731 O O . HIS A 1 94 ? -6.721 -20.917 -0.997 1.00 73.75 94 HIS A O 1
ATOM 737 N N . ASP A 1 95 ? -6.411 -21.796 -3.064 1.00 69.94 95 ASP A N 1
ATOM 738 C CA . ASP A 1 95 ? -7.606 -22.625 -3.088 1.00 69.94 95 ASP A CA 1
ATOM 739 C C . ASP A 1 95 ? -7.184 -24.092 -3.081 1.00 69.94 95 ASP A C 1
ATOM 741 O O . ASP A 1 95 ? -6.324 -24.519 -3.864 1.00 69.94 95 ASP A O 1
ATOM 745 N N . LEU A 1 96 ? -7.777 -24.833 -2.156 1.00 64.62 96 LEU A N 1
ATOM 746 C CA . LEU A 1 96 ? -7.589 -26.258 -1.978 1.00 64.62 96 LEU A CA 1
ATOM 747 C C . LEU A 1 96 ? -8.906 -26.946 -2.284 1.00 64.62 96 LEU A C 1
ATOM 749 O O . LEU A 1 96 ? -9.618 -27.387 -1.393 1.00 64.62 96 LEU A O 1
ATOM 753 N N . GLU A 1 97 ? -9.213 -27.015 -3.575 1.00 59.41 97 GLU A N 1
ATOM 754 C CA . GLU A 1 97 ? -10.314 -27.817 -4.090 1.00 59.41 97 GLU A CA 1
ATOM 755 C C . GLU A 1 97 ? -9.740 -29.198 -4.482 1.00 59.41 97 GLU A C 1
ATOM 757 O O . GLU A 1 97 ? -9.220 -29.416 -5.585 1.00 59.41 97 GLU A O 1
ATOM 762 N N . GLY A 1 98 ? -9.750 -30.140 -3.531 1.00 56.34 98 GLY A N 1
ATOM 763 C CA . GLY A 1 98 ? -9.161 -31.482 -3.669 1.00 56.34 98 GLY A CA 1
ATOM 764 C C . GLY A 1 98 ? -7.619 -31.534 -3.615 1.00 56.34 98 GLY A C 1
ATOM 765 O O . GLY A 1 98 ? -6.963 -30.698 -3.005 1.00 56.34 98 GLY A O 1
ATOM 766 N N . TYR A 1 99 ? -6.997 -32.534 -4.264 1.00 54.38 99 TYR A N 1
ATOM 767 C CA . TYR A 1 99 ? -5.527 -32.738 -4.276 1.00 54.38 99 TYR A CA 1
ATOM 768 C C . TYR A 1 99 ? -4.716 -31.631 -4.987 1.00 54.38 99 TYR A C 1
ATOM 770 O O . TYR A 1 99 ? -3.485 -31.701 -5.007 1.00 54.38 99 TYR A O 1
ATOM 778 N N . PHE A 1 100 ? -5.362 -30.641 -5.609 1.00 51.69 100 PHE A N 1
ATOM 779 C CA . PHE A 1 100 ? -4.691 -29.631 -6.423 1.00 51.69 100 PHE A CA 1
ATOM 780 C C . PHE A 1 100 ? -4.579 -28.302 -5.676 1.00 51.69 100 PHE A C 1
ATOM 782 O O . PHE A 1 100 ? -5.552 -27.574 -5.538 1.00 51.69 100 PHE A O 1
ATOM 789 N N . ASN A 1 101 ? -3.358 -27.962 -5.260 1.00 60.47 101 ASN A N 1
ATOM 790 C CA . ASN A 1 101 ? -3.045 -26.637 -4.729 1.00 60.47 101 ASN A CA 1
ATOM 791 C C . ASN A 1 101 ? -2.978 -25.632 -5.885 1.00 60.47 101 ASN A C 1
ATOM 793 O O . ASN A 1 101 ? -2.048 -25.696 -6.701 1.00 60.47 101 ASN A O 1
ATOM 797 N N . TRP A 1 102 ? -3.913 -24.687 -5.944 1.00 59.38 102 TRP A N 1
ATOM 798 C CA . TRP A 1 102 ? -3.810 -23.549 -6.853 1.00 59.38 102 TRP A CA 1
ATOM 799 C C . TRP A 1 102 ? -3.370 -22.321 -6.068 1.00 59.38 102 TRP A C 1
ATOM 801 O O . TRP A 1 102 ? -4.106 -21.805 -5.232 1.00 59.38 102 TRP A O 1
ATOM 811 N N . TYR A 1 103 ? -2.155 -21.852 -6.354 1.00 70.31 103 TYR A N 1
ATOM 812 C CA . TYR A 1 103 ? -1.728 -20.508 -5.985 1.00 70.31 103 TYR A CA 1
ATOM 813 C C . TYR A 1 103 ? -1.791 -19.639 -7.233 1.00 70.31 103 TYR A C 1
ATOM 815 O O . TYR A 1 103 ? -1.118 -19.919 -8.228 1.00 70.31 103 TYR A O 1
ATOM 823 N N . GLU A 1 104 ? -2.561 -18.564 -7.167 1.00 77.75 104 GLU A N 1
ATOM 824 C CA . GLU A 1 104 ? -2.435 -17.465 -8.114 1.00 77.75 104 GLU A CA 1
ATOM 825 C C . GLU A 1 104 ? -2.007 -16.242 -7.322 1.00 77.75 104 GLU A C 1
ATOM 827 O O . GLU A 1 104 ? -2.803 -15.630 -6.610 1.00 77.75 104 GLU A O 1
ATOM 832 N N . LEU A 1 105 ? -0.711 -15.932 -7.387 1.00 84.88 105 LEU A N 1
ATOM 833 C CA . LEU A 1 105 ? -0.176 -14.727 -6.770 1.00 84.88 105 LEU A CA 1
ATOM 834 C C . LEU A 1 105 ? 0.036 -13.691 -7.864 1.00 84.88 105 LEU A C 1
ATOM 836 O O . LEU A 1 105 ? 0.551 -14.007 -8.935 1.00 84.88 105 LEU A O 1
ATOM 840 N N . ALA A 1 106 ? -0.333 -12.451 -7.595 1.00 82.81 106 ALA A N 1
ATOM 841 C CA . ALA A 1 106 ? -0.100 -11.331 -8.482 1.00 82.81 106 ALA A CA 1
ATOM 842 C C . ALA A 1 106 ? 0.436 -10.147 -7.686 1.00 82.81 106 ALA A C 1
ATOM 844 O O . ALA A 1 106 ? 0.063 -9.914 -6.534 1.00 82.81 106 ALA A O 1
ATOM 845 N N . GLY A 1 107 ? 1.312 -9.373 -8.310 1.00 81.69 107 GLY A N 1
ATOM 846 C CA . GLY A 1 107 ? 1.928 -8.241 -7.644 1.00 81.69 107 GLY A CA 1
ATOM 847 C C . GLY A 1 107 ? 2.514 -7.226 -8.600 1.00 81.69 107 GLY A C 1
ATOM 848 O O . GLY A 1 107 ? 2.522 -7.386 -9.827 1.00 81.69 107 GLY A O 1
ATOM 849 N N . VAL A 1 108 ? 3.005 -6.150 -7.996 1.00 77.56 108 VAL A N 1
ATOM 850 C CA . VAL A 1 108 ? 3.750 -5.111 -8.697 1.00 77.56 108 VAL A CA 1
ATOM 851 C C . VAL A 1 108 ? 5.054 -4.867 -7.959 1.00 77.56 108 VAL A C 1
ATOM 853 O O . VAL A 1 108 ? 5.031 -4.570 -6.770 1.00 77.56 108 VAL A O 1
ATOM 856 N N . PHE A 1 109 ? 6.183 -4.961 -8.657 1.00 82.88 109 PHE A N 1
ATOM 857 C CA . PHE A 1 109 ? 7.458 -4.463 -8.152 1.00 82.88 109 PHE A CA 1
ATOM 858 C C . PHE A 1 109 ? 7.755 -3.070 -8.659 1.00 82.88 109 PHE A C 1
ATOM 860 O O . PHE A 1 109 ? 7.444 -2.749 -9.804 1.00 82.88 109 PHE A O 1
ATOM 867 N N . ILE A 1 110 ? 8.468 -2.310 -7.843 1.00 78.50 110 ILE A N 1
ATOM 868 C CA . ILE A 1 110 ? 9.128 -1.068 -8.213 1.00 78.50 110 ILE A CA 1
ATOM 869 C C . ILE A 1 110 ? 10.628 -1.288 -8.139 1.00 78.50 110 ILE A C 1
ATOM 871 O O . ILE A 1 110 ? 11.126 -1.916 -7.200 1.00 78.50 110 ILE A O 1
ATOM 875 N N . GLY A 1 111 ? 11.322 -0.835 -9.177 1.00 80.19 111 GLY A N 1
ATOM 876 C CA . GLY A 1 111 ? 12.769 -0.918 -9.249 1.00 80.19 111 GLY A CA 1
ATOM 877 C C . GLY A 1 111 ? 13.415 0.170 -8.398 1.00 80.19 111 GLY A C 1
ATOM 878 O O . GLY A 1 111 ? 12.969 1.315 -8.405 1.00 80.19 111 GLY A O 1
ATOM 879 N N . GLY A 1 112 ? 14.461 -0.197 -7.665 1.00 74.31 112 GLY A N 1
ATOM 880 C CA . GLY A 1 112 ? 15.374 0.720 -6.986 1.00 74.31 112 GLY A CA 1
ATOM 881 C C . GLY A 1 112 ? 16.804 0.546 -7.503 1.00 74.31 112 GLY A C 1
ATOM 882 O O . GLY A 1 112 ? 17.122 -0.496 -8.087 1.00 74.31 112 GLY A O 1
ATOM 883 N N . GLY A 1 113 ? 17.659 1.546 -7.270 1.00 85.00 113 GLY A N 1
ATOM 884 C CA . GLY A 1 113 ? 19.013 1.579 -7.828 1.00 85.00 113 GLY A CA 1
ATOM 885 C C . GLY A 1 113 ? 18.984 1.667 -9.357 1.00 85.00 113 GLY A C 1
ATOM 886 O O . GLY A 1 113 ? 18.273 2.499 -9.916 1.00 85.00 113 GLY A O 1
ATOM 887 N N . ASP A 1 114 ? 19.677 0.761 -10.044 1.00 86.69 114 ASP A N 1
ATOM 888 C CA . ASP A 1 114 ? 19.752 0.692 -11.514 1.00 86.69 114 ASP A CA 1
ATOM 889 C C . ASP A 1 114 ? 18.390 0.515 -12.214 1.00 86.69 114 ASP A C 1
ATOM 891 O O . ASP A 1 114 ? 18.262 0.722 -13.426 1.00 86.69 114 ASP A O 1
ATOM 895 N N . TYR A 1 115 ? 17.357 0.128 -11.463 1.00 85.19 115 TYR A N 1
ATOM 896 C CA . TYR A 1 115 ? 15.999 -0.076 -11.964 1.00 85.19 115 TYR A CA 1
ATOM 897 C C . TYR A 1 115 ? 15.023 1.041 -11.574 1.00 85.19 115 TYR A C 1
ATOM 899 O O . TYR A 1 115 ? 13.822 0.908 -11.825 1.00 85.19 115 TYR A O 1
ATOM 907 N N . GLU A 1 116 ? 15.504 2.142 -10.988 1.00 77.75 116 GLU A N 1
ATOM 908 C CA . GLU A 1 116 ? 14.668 3.307 -10.687 1.00 77.75 116 GLU A CA 1
ATOM 909 C C . GLU A 1 116 ? 13.893 3.790 -11.921 1.00 77.75 116 GLU A C 1
ATOM 911 O O . GLU A 1 116 ? 14.375 3.788 -13.057 1.00 77.75 116 GLU A O 1
ATOM 916 N N . GLY A 1 117 ? 12.631 4.172 -11.706 1.00 69.94 117 GLY A N 1
ATOM 917 C CA . GLY A 1 117 ? 11.740 4.568 -12.796 1.00 69.94 117 GLY A CA 1
ATOM 918 C C . GLY A 1 117 ? 11.217 3.398 -13.639 1.00 69.94 117 GLY A C 1
ATOM 919 O O . GLY A 1 117 ? 10.655 3.628 -14.714 1.00 69.94 117 GLY A O 1
ATOM 920 N N . GLN A 1 118 ? 11.349 2.153 -13.174 1.00 83.56 118 GLN A N 1
ATOM 921 C CA . GLN A 1 118 ? 10.727 0.974 -13.779 1.00 83.56 118 GLN A CA 1
ATOM 922 C C . GLN A 1 118 ? 9.805 0.259 -12.788 1.00 83.56 118 GLN A C 1
ATOM 924 O O . GLN A 1 118 ? 9.981 0.327 -11.571 1.00 83.56 118 GLN A O 1
ATOM 929 N N . ARG A 1 119 ? 8.822 -0.469 -13.322 1.00 84.25 119 ARG A N 1
ATOM 930 C CA . ARG A 1 119 ? 7.985 -1.389 -12.549 1.00 84.25 119 ARG A CA 1
ATOM 931 C C . ARG A 1 119 ? 7.856 -2.735 -13.231 1.00 84.25 119 ARG A C 1
ATOM 933 O O . ARG A 1 119 ? 8.000 -2.836 -14.446 1.00 84.25 119 ARG A O 1
ATOM 940 N N . ILE A 1 120 ? 7.495 -3.746 -12.457 1.00 85.12 120 ILE A N 1
ATOM 941 C CA . ILE A 1 120 ? 7.151 -5.068 -12.966 1.00 85.12 120 ILE A CA 1
ATOM 942 C C . ILE A 1 120 ? 5.744 -5.401 -12.532 1.00 85.12 120 ILE A C 1
ATOM 944 O O . ILE A 1 120 ? 5.496 -5.498 -11.339 1.00 85.12 120 ILE A O 1
ATOM 948 N N . ARG A 1 121 ? 4.849 -5.659 -13.481 1.00 82.31 121 ARG A N 1
ATOM 949 C CA . ARG A 1 121 ? 3.602 -6.374 -13.187 1.00 82.31 121 ARG A CA 1
ATOM 950 C C . ARG A 1 121 ? 3.850 -7.854 -13.368 1.00 82.31 121 ARG A C 1
ATOM 952 O O . ARG A 1 121 ? 4.373 -8.244 -14.417 1.00 82.31 121 ARG A O 1
ATOM 959 N N . TRP A 1 122 ? 3.492 -8.652 -12.376 1.00 88.19 122 TRP A N 1
ATOM 960 C CA . TRP A 1 122 ? 3.772 -10.075 -12.406 1.00 88.19 122 TRP A CA 1
ATOM 961 C C . TRP A 1 122 ? 2.637 -10.918 -11.848 1.00 88.19 122 TRP A C 1
ATOM 963 O O . TRP A 1 122 ? 1.820 -10.463 -11.050 1.00 88.19 122 TRP A O 1
ATOM 973 N N . THR A 1 123 ? 2.637 -12.166 -12.291 1.00 87.12 123 THR A N 1
ATOM 974 C CA . THR A 1 123 ? 1.874 -13.272 -11.739 1.00 87.12 123 THR A CA 1
ATOM 975 C C . THR A 1 123 ? 2.820 -14.420 -11.427 1.00 87.12 123 THR A C 1
ATOM 977 O O . THR A 1 123 ? 3.911 -14.528 -11.997 1.00 87.12 123 THR A O 1
ATOM 980 N N . MET A 1 124 ? 2.416 -15.271 -10.499 1.00 88.06 124 MET A 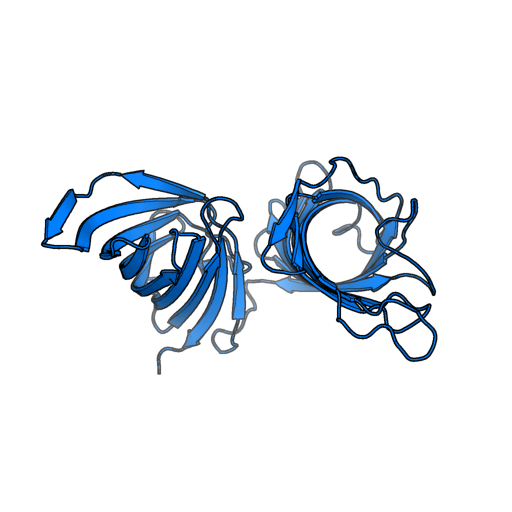N 1
ATOM 981 C CA . MET A 1 124 ? 3.183 -16.421 -10.082 1.00 88.06 124 MET A CA 1
ATOM 982 C C . MET A 1 124 ? 2.259 -17.599 -9.830 1.00 88.06 124 MET A C 1
ATOM 984 O O . MET A 1 124 ? 1.223 -17.461 -9.181 1.00 88.06 124 MET A O 1
ATOM 988 N N . THR A 1 125 ? 2.656 -18.752 -10.357 1.00 86.25 125 THR A N 1
ATOM 989 C CA . THR A 1 125 ? 1.898 -20.003 -10.263 1.00 86.25 125 THR A CA 1
ATOM 990 C C . THR A 1 125 ? 2.824 -21.155 -9.879 1.00 86.25 125 THR A C 1
ATOM 992 O O . THR A 1 125 ? 4.014 -21.108 -10.195 1.00 86.25 125 THR A O 1
ATOM 995 N N . PRO A 1 126 ? 2.335 -22.201 -9.200 1.00 82.88 126 PRO A N 1
ATOM 996 C CA . PRO A 1 126 ? 3.129 -23.384 -8.907 1.00 82.88 126 PRO A CA 1
ATOM 997 C C . PRO A 1 126 ? 3.627 -24.075 -10.179 1.00 82.88 126 PRO A C 1
ATOM 999 O O . PRO A 1 126 ? 2.876 -24.291 -11.131 1.00 82.88 126 PRO A O 1
ATOM 1002 N N . ALA A 1 127 ? 4.895 -24.476 -10.192 1.00 79.31 127 ALA A N 1
ATOM 1003 C CA . ALA A 1 127 ? 5.501 -25.219 -11.290 1.00 79.31 127 ALA A CA 1
ATOM 1004 C C . ALA A 1 127 ? 5.249 -26.732 -11.130 1.00 79.31 127 ALA A C 1
ATOM 1006 O O . ALA A 1 127 ? 6.176 -27.509 -10.900 1.00 79.31 127 ALA A O 1
ATOM 1007 N N . GLY A 1 128 ? 3.988 -27.154 -11.246 1.00 72.44 128 GLY A N 1
ATOM 1008 C CA . GLY A 1 128 ? 3.589 -28.565 -11.263 1.00 72.44 128 GLY A CA 1
ATOM 1009 C C . GLY A 1 128 ? 2.378 -28.891 -10.381 1.00 72.44 128 GLY A C 1
ATOM 1010 O O . GLY A 1 128 ? 1.979 -28.077 -9.550 1.00 72.44 128 GLY A O 1
ATOM 1011 N N . PRO A 1 129 ? 1.778 -30.082 -10.555 1.00 61.44 129 PRO A N 1
ATOM 1012 C CA . PRO A 1 129 ? 0.701 -30.543 -9.688 1.00 61.44 129 PRO A CA 1
ATOM 1013 C C . PRO A 1 129 ? 1.244 -30.839 -8.279 1.00 61.44 129 PRO A C 1
ATOM 1015 O O . PRO A 1 129 ? 2.290 -31.474 -8.142 1.00 61.44 129 PRO A O 1
ATOM 1018 N N . ASN A 1 130 ? 0.506 -30.425 -7.244 1.00 58.94 130 ASN A N 1
ATOM 1019 C CA . ASN A 1 130 ? 0.717 -30.766 -5.824 1.00 58.94 130 ASN A CA 1
ATOM 1020 C C . ASN A 1 130 ? 1.841 -30.017 -5.082 1.00 58.94 130 ASN A C 1
ATOM 1022 O O . ASN A 1 130 ? 2.417 -30.552 -4.133 1.00 58.94 130 ASN A O 1
ATOM 1026 N N . VAL A 1 131 ? 2.152 -28.772 -5.448 1.00 56.44 131 VAL A N 1
ATOM 1027 C CA . VAL A 1 131 ? 3.093 -27.957 -4.660 1.00 56.44 131 VAL A CA 1
ATOM 1028 C C . VAL A 1 131 ? 2.323 -27.245 -3.550 1.00 56.44 131 VAL A C 1
ATOM 1030 O O . VAL A 1 131 ? 1.532 -26.353 -3.828 1.00 56.44 131 VAL A O 1
ATOM 1033 N N . SER A 1 132 ? 2.495 -27.662 -2.297 1.00 58.38 132 SER A N 1
ATOM 1034 C CA . SER A 1 132 ? 2.085 -26.848 -1.144 1.00 58.38 132 SER A CA 1
ATOM 1035 C C . SER A 1 132 ? 3.242 -25.910 -0.794 1.00 58.38 132 SER A C 1
ATOM 1037 O O . SER A 1 132 ? 4.399 -26.333 -0.834 1.00 58.38 132 SER A O 1
ATOM 1039 N N . ALA A 1 133 ? 2.956 -24.653 -0.438 1.00 53.19 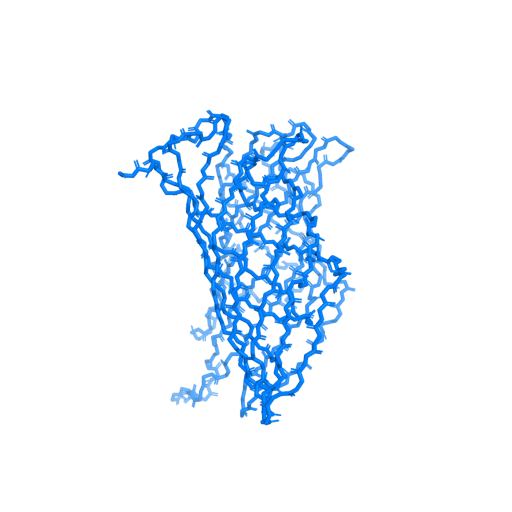133 ALA A N 1
ATOM 1040 C CA . ALA A 1 133 ? 3.982 -23.684 -0.031 1.00 53.19 133 ALA A CA 1
ATOM 1041 C C . ALA A 1 133 ? 4.796 -24.131 1.203 1.00 53.19 133 ALA A C 1
ATOM 1043 O O . ALA A 1 133 ? 5.869 -23.597 1.459 1.00 53.19 133 ALA A O 1
ATOM 1044 N N . ALA A 1 134 ? 4.315 -25.135 1.946 1.00 52.91 134 ALA A N 1
ATOM 1045 C CA . ALA A 1 134 ? 5.021 -25.728 3.079 1.00 52.91 134 ALA A CA 1
ATOM 1046 C C . ALA A 1 134 ? 6.004 -26.851 2.685 1.00 52.91 134 ALA A C 1
ATOM 1048 O O . ALA A 1 134 ? 6.650 -27.431 3.559 1.00 52.91 134 ALA A O 1
ATOM 1049 N N . VAL A 1 135 ? 6.108 -27.204 1.398 1.00 56.88 135 VAL A N 1
ATOM 1050 C CA . VAL A 1 135 ? 6.978 -28.291 0.935 1.00 56.88 135 VAL A CA 1
ATOM 1051 C C . VAL A 1 135 ? 8.361 -27.728 0.595 1.00 56.88 135 VAL A C 1
ATOM 1053 O O . VAL A 1 135 ? 8.462 -26.843 -0.258 1.00 56.88 135 VAL A O 1
ATOM 1056 N N . PRO A 1 136 ? 9.442 -28.252 1.202 1.00 57.75 136 PRO A N 1
ATOM 1057 C CA . PRO A 1 136 ? 10.800 -27.932 0.779 1.00 57.75 136 PRO A CA 1
ATOM 1058 C C . PRO A 1 136 ? 10.962 -28.163 -0.730 1.00 57.75 136 PRO A C 1
ATOM 1060 O O . PRO A 1 136 ? 10.551 -29.208 -1.241 1.00 57.75 136 PRO A O 1
ATOM 1063 N N . ASN A 1 137 ? 11.593 -27.218 -1.431 1.00 65.06 137 ASN A N 1
ATOM 1064 C CA . ASN A 1 137 ? 11.757 -27.214 -2.894 1.00 65.06 137 ASN A CA 1
ATOM 1065 C C . ASN A 1 137 ? 10.470 -26.948 -3.696 1.00 65.06 137 ASN A C 1
ATOM 1067 O O . ASN A 1 137 ? 10.348 -27.392 -4.842 1.00 65.06 137 ASN A O 1
ATOM 1071 N N . ALA A 1 138 ? 9.504 -26.228 -3.120 1.00 71.06 138 ALA A N 1
ATOM 1072 C CA . ALA A 1 138 ? 8.418 -25.655 -3.903 1.00 71.06 138 ALA A CA 1
ATOM 1073 C C . ALA A 1 138 ? 8.994 -24.821 -5.060 1.00 71.06 138 ALA A C 1
ATOM 1075 O O . ALA A 1 138 ? 9.841 -23.954 -4.851 1.00 71.06 138 ALA A O 1
ATOM 1076 N N . ARG A 1 139 ? 8.546 -25.109 -6.286 1.00 82.81 139 ARG A N 1
ATOM 1077 C CA . ARG A 1 139 ? 8.936 -24.361 -7.485 1.00 82.81 139 ARG A CA 1
ATOM 1078 C C . ARG A 1 139 ? 7.769 -23.500 -7.924 1.00 82.81 139 ARG A C 1
ATOM 1080 O O . ARG A 1 139 ? 6.657 -24.009 -8.068 1.00 82.81 139 ARG A O 1
ATOM 1087 N N . PHE A 1 140 ? 8.027 -22.227 -8.195 1.00 86.25 140 PHE A N 1
ATOM 1088 C CA . PHE A 1 140 ? 7.018 -21.309 -8.718 1.00 86.25 140 PHE A CA 1
ATOM 1089 C C . PHE A 1 140 ? 7.479 -20.706 -10.038 1.00 86.25 140 PHE A C 1
ATOM 1091 O O . PHE A 1 140 ? 8.616 -20.258 -10.157 1.00 86.25 140 PHE A O 1
ATOM 1098 N N . VAL A 1 141 ? 6.595 -20.673 -11.032 1.00 89.38 141 VAL A N 1
ATOM 1099 C CA . VAL A 1 141 ? 6.814 -19.952 -12.283 1.00 89.38 141 VAL A CA 1
ATOM 1100 C C . VAL A 1 141 ? 6.381 -18.511 -12.085 1.00 89.38 141 VAL A C 1
ATOM 1102 O O . VAL A 1 141 ? 5.204 -18.234 -11.870 1.00 89.38 141 VAL A O 1
ATOM 1105 N N . PHE A 1 142 ? 7.342 -17.605 -12.197 1.00 89.38 142 PHE A N 1
ATOM 1106 C CA . PHE A 1 142 ? 7.146 -16.167 -12.198 1.00 89.38 142 PHE A CA 1
ATOM 1107 C C . PHE A 1 142 ? 7.015 -15.672 -13.641 1.00 89.38 142 PHE A C 1
ATOM 1109 O O . PHE A 1 142 ? 7.889 -15.914 -14.476 1.00 89.38 142 PHE A O 1
ATOM 1116 N N . THR A 1 143 ? 5.954 -14.934 -13.950 1.00 89.69 143 THR A N 1
ATOM 1117 C CA . THR A 1 143 ? 5.751 -14.287 -15.252 1.00 89.69 143 THR A CA 1
ATOM 1118 C C . THR A 1 143 ? 5.455 -12.816 -15.068 1.00 89.69 143 THR A C 1
ATOM 1120 O O . THR A 1 143 ? 4.610 -12.453 -14.264 1.00 89.69 143 THR A O 1
ATOM 1123 N N . GLY A 1 144 ? 6.103 -11.947 -15.841 1.00 88.50 144 GLY A N 1
ATOM 1124 C CA . GLY A 1 144 ? 5.845 -10.513 -15.734 1.00 88.50 144 GLY A CA 1
ATOM 1125 C C . GLY A 1 144 ? 6.319 -9.685 -16.916 1.00 88.50 144 GLY A C 1
ATOM 1126 O O . GLY A 1 144 ? 6.875 -10.206 -17.887 1.00 88.50 144 GLY A O 1
ATOM 1127 N N . THR A 1 145 ? 6.096 -8.378 -16.831 1.00 88.06 145 THR A N 1
ATOM 1128 C CA . THR A 1 145 ? 6.550 -7.396 -17.825 1.00 88.06 145 THR A CA 1
ATOM 1129 C C . THR A 1 145 ? 7.217 -6.228 -17.118 1.00 88.06 145 THR A C 1
ATOM 1131 O O . THR A 1 145 ? 6.615 -5.657 -16.212 1.00 88.06 145 THR A O 1
ATOM 1134 N N . ILE A 1 146 ? 8.438 -5.876 -17.539 1.00 87.56 146 ILE A N 1
ATOM 1135 C CA . ILE A 1 146 ? 9.112 -4.648 -17.099 1.00 87.56 146 ILE A CA 1
ATOM 1136 C C . ILE A 1 146 ? 8.564 -3.479 -17.914 1.00 87.56 146 ILE A C 1
ATOM 1138 O O . ILE A 1 146 ? 8.631 -3.487 -19.144 1.00 87.56 146 ILE A O 1
ATOM 1142 N N . GLU A 1 147 ? 8.039 -2.476 -17.228 1.00 83.19 147 GLU A N 1
ATOM 1143 C CA . GLU A 1 147 ? 7.467 -1.265 -17.800 1.00 83.19 147 GLU A CA 1
ATOM 1144 C C . GLU A 1 147 ? 8.245 -0.045 -17.300 1.00 83.19 147 GLU A C 1
ATOM 1146 O O . GLU A 1 147 ? 8.644 0.012 -16.136 1.00 83.19 147 GLU A O 1
ATOM 1151 N N . SER A 1 148 ? 8.425 0.964 -18.154 1.00 79.50 148 SER A N 1
ATOM 1152 C CA . SER A 1 148 ? 8.937 2.257 -17.698 1.00 79.50 148 SER A CA 1
ATOM 1153 C C . SER A 1 148 ? 7.825 3.039 -17.000 1.00 79.50 148 SER A C 1
ATOM 1155 O O . SER A 1 148 ? 6.745 3.240 -17.562 1.00 79.50 148 SER A O 1
ATOM 1157 N N . LEU A 1 149 ? 8.102 3.545 -15.801 1.00 62.56 149 LEU A N 1
ATOM 1158 C CA . LEU A 1 149 ? 7.194 4.423 -15.063 1.00 62.56 149 LEU A CA 1
ATOM 1159 C C . LEU A 1 149 ? 7.024 5.785 -15.752 1.00 62.56 149 LEU A C 1
ATOM 1161 O O . LEU A 1 149 ? 5.970 6.399 -15.627 1.00 62.56 149 LEU A O 1
ATOM 1165 N N . ALA A 1 150 ? 7.990 6.206 -16.578 1.00 59.28 150 ALA A N 1
ATOM 1166 C CA . ALA A 1 150 ? 7.867 7.400 -17.419 1.00 59.28 150 ALA A CA 1
ATOM 1167 C C . ALA A 1 150 ? 6.802 7.260 -18.527 1.00 59.28 150 ALA A C 1
ATOM 1169 O O . ALA A 1 150 ? 6.415 8.252 -19.139 1.00 59.28 150 ALA A O 1
ATOM 1170 N N . THR A 1 151 ? 6.332 6.035 -18.795 1.00 50.38 151 THR A N 1
ATOM 1171 C CA . THR A 1 151 ? 5.324 5.735 -19.827 1.00 50.38 151 THR A CA 1
ATOM 1172 C C . THR A 1 151 ? 3.946 5.385 -19.269 1.00 50.38 151 THR A C 1
ATOM 1174 O O . THR A 1 151 ? 3.081 4.980 -20.043 1.00 50.38 151 THR A O 1
ATOM 1177 N N . VAL A 1 152 ? 3.702 5.538 -17.957 1.00 49.44 152 VAL A N 1
ATOM 1178 C CA . VAL A 1 152 ? 2.341 5.397 -17.414 1.00 49.44 152 VAL A CA 1
ATOM 1179 C C . VAL A 1 152 ? 1.497 6.531 -18.000 1.00 49.44 152 VAL A C 1
ATOM 1181 O O . VAL A 1 152 ? 1.800 7.694 -17.730 1.00 49.44 152 VAL A O 1
ATOM 1184 N N . PRO A 1 153 ? 0.475 6.236 -18.825 1.00 45.56 153 PRO A N 1
ATOM 1185 C CA . PRO A 1 153 ? -0.359 7.286 -19.380 1.00 45.56 153 PRO A CA 1
ATOM 1186 C C . PRO A 1 153 ? -1.000 8.070 -18.228 1.00 45.56 153 PRO A C 1
ATOM 1188 O O . PRO A 1 153 ? -1.444 7.442 -17.261 1.00 45.56 153 PRO A O 1
ATOM 1191 N N . PRO A 1 154 ? -1.118 9.404 -18.329 1.00 51.66 154 PRO A N 1
ATOM 1192 C CA . PRO A 1 154 ? -1.930 10.189 -17.396 1.00 51.66 154 PRO A CA 1
ATOM 1193 C C . PRO A 1 154 ? -3.394 9.704 -17.325 1.00 51.66 154 PRO A C 1
ATOM 1195 O O . PRO A 1 154 ? -4.089 10.002 -16.359 1.00 51.66 154 PRO A O 1
ATOM 1198 N N . ASP A 1 155 ? -3.824 8.890 -18.295 1.00 42.09 155 ASP A N 1
ATOM 1199 C CA . ASP A 1 155 ? -5.224 8.547 -18.553 1.00 42.09 155 ASP A CA 1
ATOM 1200 C C . ASP A 1 155 ? -5.605 7.112 -18.131 1.00 42.09 155 ASP A C 1
ATOM 1202 O O . ASP A 1 155 ? -6.668 6.612 -18.496 1.00 42.09 155 ASP A O 1
ATOM 1206 N N . GLY A 1 156 ? -4.739 6.411 -17.392 1.00 51.50 156 GLY A N 1
ATOM 1207 C CA . GLY A 1 156 ? -4.996 5.047 -16.924 1.00 51.50 156 GLY A CA 1
ATOM 1208 C C . GLY A 1 156 ? -5.032 4.946 -15.404 1.00 51.50 156 GLY A C 1
ATOM 1209 O O . GLY A 1 156 ? -4.064 5.318 -14.740 1.00 51.50 156 GLY A O 1
ATOM 1210 N N . THR A 1 157 ? -6.108 4.365 -14.865 1.00 55.03 157 THR A N 1
ATOM 1211 C CA . THR A 1 157 ? -6.241 3.975 -13.455 1.00 55.03 157 THR A CA 1
ATOM 1212 C C . THR A 1 157 ? -5.003 3.190 -13.018 1.00 55.03 157 THR A C 1
ATOM 1214 O O . THR A 1 157 ? -4.830 2.019 -13.361 1.00 55.03 157 THR A O 1
ATOM 1217 N N . THR A 1 158 ? -4.099 3.844 -12.292 1.00 60.84 158 THR A N 1
ATOM 1218 C CA . THR A 1 158 ? -2.909 3.174 -11.763 1.00 60.84 158 THR A CA 1
ATOM 1219 C C . THR A 1 158 ? -3.247 2.623 -10.396 1.00 60.84 158 THR A C 1
ATOM 1221 O O . THR A 1 158 ? -3.426 3.402 -9.469 1.00 60.84 158 THR A O 1
ATOM 1224 N N . LEU A 1 159 ? -3.358 1.296 -10.282 1.00 59.25 159 LEU A N 1
ATOM 1225 C CA . LEU A 1 159 ? -3.550 0.651 -8.988 1.00 59.25 159 LEU A CA 1
ATOM 1226 C C . LEU A 1 159 ? -2.286 0.837 -8.144 1.00 59.25 159 LEU A C 1
ATOM 1228 O O . LEU A 1 159 ? -1.208 0.341 -8.488 1.00 59.25 159 LEU A O 1
ATOM 1232 N N . ILE A 1 160 ? -2.448 1.564 -7.050 1.00 68.00 160 ILE A N 1
ATOM 1233 C CA . ILE A 1 160 ? -1.407 1.849 -6.072 1.00 68.00 160 ILE A CA 1
ATOM 1234 C C . ILE A 1 160 ? -1.581 0.900 -4.904 1.00 68.00 160 ILE A C 1
ATOM 1236 O O . ILE A 1 160 ? -2.695 0.739 -4.416 1.00 68.00 160 ILE A O 1
ATOM 1240 N N . SER A 1 161 ? -0.491 0.292 -4.450 1.00 66.25 161 SER A N 1
ATOM 1241 C CA . SER A 1 161 ? -0.455 -0.478 -3.210 1.00 66.25 161 SER A CA 1
ATOM 1242 C C . SER A 1 161 ? 0.833 -0.213 -2.442 1.00 66.25 161 SER A C 1
ATOM 1244 O O . SER A 1 161 ? 1.897 -0.276 -3.056 1.00 66.25 161 SER A O 1
ATOM 1246 N N . GLY A 1 162 ? 0.753 0.057 -1.138 1.00 63.19 162 GLY A N 1
ATOM 1247 C CA . GLY A 1 162 ? 1.923 0.301 -0.287 1.00 63.19 162 GLY A CA 1
ATOM 1248 C C . GLY A 1 162 ? 1.648 0.114 1.206 1.00 63.19 162 GLY A C 1
ATOM 1249 O O . GLY A 1 162 ? 0.495 -0.027 1.622 1.00 63.19 162 GLY A O 1
ATOM 1250 N N . SER A 1 163 ? 2.726 0.138 1.992 1.00 65.69 163 SER A N 1
ATOM 1251 C CA . SER A 1 163 ? 2.720 0.092 3.459 1.00 65.69 163 SER A CA 1
ATOM 1252 C C . SER A 1 163 ? 3.536 1.251 4.021 1.00 65.69 163 SER A C 1
ATOM 1254 O O . SER A 1 163 ? 4.641 1.490 3.541 1.00 65.69 163 SER A O 1
ATOM 1256 N N . SER A 1 164 ? 3.059 1.906 5.076 1.00 69.75 164 SER A N 1
ATOM 1257 C CA . SER A 1 164 ? 3.760 3.031 5.704 1.00 69.75 164 SER A CA 1
ATOM 1258 C C . SER A 1 164 ? 4.067 2.790 7.173 1.00 69.75 164 SER A C 1
ATOM 1260 O O . SER A 1 164 ? 3.254 2.222 7.901 1.00 69.75 164 SER A O 1
ATOM 1262 N N . SER A 1 165 ? 5.203 3.319 7.628 1.00 73.31 165 SER A N 1
ATOM 1263 C CA . SER A 1 165 ? 5.501 3.474 9.055 1.00 73.31 165 SER A CA 1
ATOM 1264 C C . SER A 1 165 ? 5.376 4.944 9.441 1.00 73.31 165 SER A C 1
ATOM 1266 O O . SER A 1 165 ? 5.872 5.812 8.720 1.00 73.31 165 SER A O 1
ATOM 1268 N N . CYS A 1 166 ? 4.699 5.230 10.553 1.00 83.81 166 CYS A N 1
ATOM 1269 C CA . CYS A 1 166 ? 4.384 6.595 10.966 1.00 83.81 166 CYS A CA 1
ATOM 1270 C C . CYS A 1 166 ? 4.881 6.877 12.384 1.00 83.81 166 CYS A C 1
ATOM 1272 O O . CYS A 1 166 ? 4.655 6.089 13.300 1.00 83.81 166 CYS A O 1
ATOM 1274 N N . GLY A 1 167 ? 5.511 8.034 12.573 1.00 86.88 167 GLY A N 1
ATOM 1275 C CA . GLY A 1 167 ? 5.735 8.622 13.891 1.00 86.88 167 GLY A CA 1
ATOM 1276 C C . GLY A 1 167 ? 4.640 9.636 14.211 1.00 86.88 167 GLY A C 1
ATOM 1277 O O . GLY A 1 167 ? 4.278 10.435 13.351 1.00 86.88 167 GLY A O 1
ATOM 1278 N N . SER A 1 168 ? 4.118 9.632 15.438 1.00 90.06 168 SER A N 1
ATOM 1279 C CA . SER A 1 168 ? 3.110 10.600 15.890 1.00 90.06 168 SER A CA 1
ATOM 1280 C C . SER A 1 168 ? 3.727 11.748 16.689 1.00 90.06 168 SER A C 1
ATOM 1282 O O . SER A 1 168 ? 4.609 11.530 17.519 1.00 90.06 168 SER A O 1
ATOM 1284 N N . SER A 1 169 ? 3.206 12.961 16.517 1.00 91.25 169 SER A N 1
ATOM 1285 C CA . SER A 1 169 ? 3.556 14.136 17.316 1.00 91.25 169 SER A CA 1
ATOM 1286 C C . SER A 1 169 ? 2.359 15.074 17.503 1.00 91.25 169 SER A C 1
ATOM 1288 O O . SER A 1 169 ? 1.450 15.118 16.676 1.00 91.25 169 SER A O 1
ATOM 1290 N N . GLY A 1 170 ? 2.371 15.850 18.590 1.00 92.44 170 GLY A N 1
ATOM 1291 C CA . GLY A 1 170 ? 1.335 16.845 18.878 1.00 92.44 170 GLY A CA 1
ATOM 1292 C C . GLY A 1 170 ? -0.040 16.252 19.211 1.00 92.44 170 GLY A C 1
ATOM 1293 O O . GLY A 1 170 ? -0.155 15.092 19.596 1.00 92.44 170 GLY A O 1
ATOM 1294 N N . GLY A 1 171 ? -1.070 17.087 19.065 1.00 94.69 171 GLY A N 1
ATOM 1295 C CA . GLY A 1 171 ? -2.468 16.756 19.335 1.00 94.69 171 GLY A CA 1
ATOM 1296 C C . GLY A 1 171 ? -2.923 16.974 20.781 1.00 94.69 171 GLY A C 1
ATOM 1297 O O . GLY A 1 171 ? -2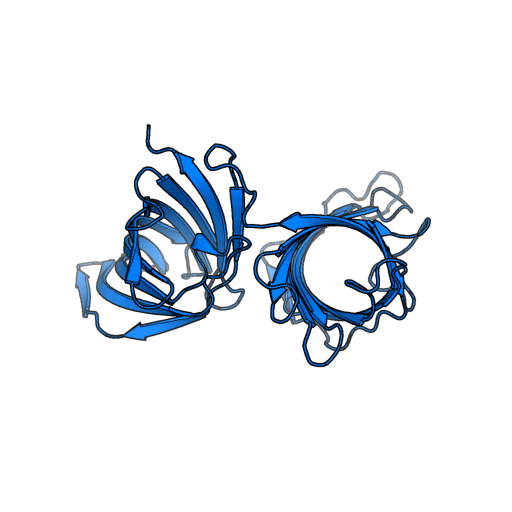.128 17.225 21.688 1.00 94.69 171 GLY A O 1
ATOM 1298 N N . THR A 1 172 ? -4.237 16.908 20.982 1.00 97.06 172 THR A N 1
ATOM 1299 C CA . THR A 1 172 ? -4.887 16.960 22.298 1.00 97.06 172 THR A CA 1
ATOM 1300 C C . THR A 1 172 ? -6.009 15.940 22.372 1.00 97.06 172 THR A C 1
ATOM 1302 O O . THR A 1 172 ? -6.752 15.780 21.402 1.00 97.06 172 THR A O 1
ATOM 1305 N N . GLU A 1 173 ? -6.192 15.330 23.540 1.00 97.56 173 GLU A N 1
ATOM 1306 C CA . GLU A 1 173 ? -7.375 14.528 23.849 1.00 97.56 173 GLU A CA 1
ATOM 1307 C C . GLU A 1 173 ? -8.267 15.256 24.853 1.00 97.56 173 GLU A C 1
ATOM 1309 O O . GLU A 1 173 ? -7.793 15.926 25.773 1.00 97.56 173 GLU A O 1
ATOM 1314 N N . THR A 1 174 ? -9.579 15.143 24.687 1.00 98.12 174 THR A N 1
ATOM 1315 C CA . THR A 1 174 ? -10.566 15.642 25.648 1.00 98.12 174 THR A CA 1
ATOM 1316 C C . THR A 1 174 ? -11.715 14.654 25.746 1.00 98.12 174 THR A C 1
ATOM 1318 O O . THR A 1 174 ? -12.225 14.191 24.732 1.00 98.12 174 THR A O 1
ATOM 1321 N N . VAL A 1 175 ? -12.135 14.326 26.965 1.00 97.88 175 VAL A N 1
ATOM 1322 C CA . VAL A 1 175 ? -13.275 13.431 27.198 1.00 97.88 175 VAL A CA 1
ATOM 1323 C C . VAL A 1 175 ? -14.554 14.261 27.290 1.00 97.88 175 VAL A C 1
ATOM 1325 O O . VAL A 1 175 ? -14.637 15.188 28.097 1.00 97.88 175 VAL A O 1
ATOM 1328 N N . VAL A 1 176 ? -15.550 13.926 26.469 1.00 97.00 176 VAL A N 1
ATOM 1329 C CA . VAL A 1 176 ? -16.875 14.555 26.438 1.00 97.00 176 VAL A CA 1
ATOM 1330 C C . VAL A 1 176 ? -17.934 13.460 26.546 1.00 97.00 176 VAL A C 1
ATOM 1332 O O . VAL A 1 176 ? -18.281 12.808 25.564 1.00 97.00 176 VAL A O 1
ATOM 1335 N N . GLY A 1 177 ? -18.447 13.247 27.760 1.00 96.94 177 GLY A N 1
ATOM 1336 C CA . GLY A 1 177 ? -19.319 12.105 28.045 1.00 96.94 177 GLY A CA 1
ATOM 1337 C C . GLY A 1 177 ? -18.571 10.789 27.829 1.00 96.94 177 GLY A C 1
ATOM 1338 O O . GLY A 1 177 ? -17.480 10.614 28.364 1.00 96.94 177 GLY A O 1
ATOM 1339 N N . ASP A 1 178 ? -19.140 9.913 27.005 1.00 96.88 178 ASP A N 1
ATOM 1340 C CA . ASP A 1 178 ? -18.592 8.586 26.685 1.00 96.88 178 ASP A CA 1
ATOM 1341 C C . ASP A 1 178 ? -17.678 8.592 25.442 1.00 96.88 178 ASP A C 1
ATOM 1343 O O . ASP A 1 178 ? -17.353 7.542 24.888 1.00 96.88 178 ASP A O 1
ATOM 1347 N N . VAL A 1 179 ? -17.281 9.780 24.971 1.00 97.62 179 VAL A N 1
ATOM 1348 C CA . VAL A 1 179 ? -16.433 9.952 23.787 1.00 97.62 179 VAL A CA 1
ATOM 1349 C C . VAL A 1 179 ? -15.126 10.637 24.165 1.00 97.62 179 VAL A C 1
ATOM 1351 O O . VAL A 1 179 ? -15.119 11.736 24.722 1.00 97.62 179 VAL A O 1
ATOM 1354 N N . THR A 1 180 ? -14.005 10.025 23.795 1.00 98.12 180 THR A N 1
ATOM 1355 C CA . THR A 1 180 ? -12.689 10.668 23.786 1.00 98.12 180 THR A CA 1
ATOM 1356 C C . THR A 1 180 ? -12.467 11.330 22.431 1.00 98.12 180 THR A C 1
ATOM 1358 O O . THR A 1 180 ? -12.344 10.660 21.407 1.00 98.12 180 THR A O 1
ATOM 1361 N N . GLN A 1 181 ? -12.404 12.657 22.426 1.00 98.06 181 GLN A N 1
ATOM 1362 C CA . GLN A 1 181 ? -12.154 13.477 21.247 1.00 98.06 181 GLN A CA 1
ATOM 1363 C C . GLN A 1 181 ? -10.657 13.750 21.108 1.00 98.06 181 GLN A C 1
ATOM 1365 O O . GLN A 1 181 ? -10.077 14.494 21.899 1.00 98.06 181 GLN A O 1
ATOM 1370 N N . GLY A 1 182 ? -10.037 13.166 20.089 1.00 97.19 182 GLY A N 1
ATOM 1371 C CA . GLY A 1 182 ? -8.672 13.449 19.670 1.00 97.19 182 GLY A CA 1
ATOM 1372 C C . GLY A 1 182 ? -8.633 14.523 18.585 1.00 97.19 182 GLY A C 1
ATOM 1373 O O . GLY A 1 182 ? -9.381 14.444 17.608 1.00 97.19 182 GLY A O 1
ATOM 1374 N N . ARG A 1 183 ? -7.789 15.548 18.730 1.00 97.88 183 ARG A N 1
ATOM 1375 C CA . ARG A 1 183 ? -7.693 16.661 17.770 1.00 97.88 183 ARG A CA 1
ATOM 1376 C C . ARG A 1 183 ? -6.252 17.004 17.437 1.00 97.88 183 ARG A C 1
ATOM 1378 O O . ARG A 1 183 ? -5.427 17.120 18.338 1.00 97.88 183 ARG A O 1
ATOM 1385 N N . GLY A 1 184 ? -5.986 17.240 16.153 1.00 96.44 184 GLY A N 1
ATOM 1386 C CA . GLY A 1 184 ? -4.728 17.810 15.670 1.00 96.44 184 GLY A CA 1
ATOM 1387 C C . GLY A 1 184 ? -3.489 16.943 15.900 1.00 96.44 184 GLY A C 1
ATOM 1388 O O . GLY A 1 184 ? -2.394 17.491 16.022 1.00 96.44 184 GLY A O 1
ATOM 1389 N N . PHE A 1 185 ? -3.642 15.620 15.982 1.00 96.62 185 PHE A N 1
ATOM 1390 C CA . PHE A 1 185 ? -2.491 14.718 15.976 1.00 96.62 185 PHE A CA 1
ATOM 1391 C C . PHE A 1 185 ? -1.800 14.806 14.620 1.00 96.62 185 PHE A C 1
ATOM 1393 O O . PHE A 1 185 ? -2.468 14.815 13.593 1.00 96.62 185 PHE A O 1
ATOM 1400 N N . VAL A 1 186 ? -0.474 14.879 14.597 1.00 96.44 186 VAL A N 1
ATOM 1401 C CA . VAL A 1 186 ? 0.301 14.924 13.355 1.00 96.44 186 VAL A CA 1
ATOM 1402 C C . VAL A 1 186 ? 1.095 13.637 13.238 1.00 96.44 186 VAL A C 1
ATOM 1404 O O . VAL A 1 186 ? 1.979 13.372 14.053 1.00 96.44 186 VAL A O 1
ATOM 1407 N N . LEU A 1 187 ? 0.783 12.846 12.220 1.00 94.00 187 LEU A N 1
ATOM 1408 C CA . LEU A 1 187 ? 1.559 11.684 11.826 1.00 94.00 187 LEU A CA 1
ATOM 1409 C C . LEU A 1 187 ? 2.512 12.086 10.704 1.00 94.00 187 LEU A C 1
ATOM 1411 O O . LEU A 1 187 ? 2.103 12.702 9.722 1.00 94.00 187 LEU A O 1
ATOM 1415 N N . THR A 1 188 ? 3.778 11.719 10.848 1.00 93.44 188 THR A N 1
ATOM 1416 C CA . THR A 1 188 ? 4.755 11.782 9.763 1.00 93.44 188 THR A CA 1
ATOM 1417 C C . THR A 1 188 ? 5.079 10.358 9.361 1.00 93.44 188 THR A C 1
ATOM 1419 O O . THR A 1 188 ? 5.677 9.611 10.139 1.00 93.44 188 THR A O 1
ATOM 1422 N N . CYS A 1 189 ? 4.667 9.987 8.158 1.00 87.75 189 CYS A N 1
ATOM 1423 C CA . CYS A 1 189 ? 4.833 8.661 7.601 1.00 87.75 189 CYS A CA 1
ATOM 1424 C C . CYS A 1 189 ? 5.934 8.667 6.539 1.00 87.75 189 CYS A C 1
ATOM 1426 O O . CYS A 1 189 ? 5.941 9.508 5.637 1.00 87.75 189 CYS A O 1
ATOM 1428 N N . VAL A 1 190 ? 6.865 7.721 6.645 1.00 79.94 190 VAL A N 1
ATOM 1429 C CA . VAL A 1 190 ? 7.932 7.503 5.660 1.00 79.94 190 VAL A CA 1
ATOM 1430 C C . VAL A 1 190 ? 7.679 6.163 4.979 1.00 79.94 190 VAL A C 1
ATOM 1432 O O . VAL A 1 190 ? 7.249 5.203 5.627 1.00 79.94 190 VAL A O 1
ATOM 1435 N N . GLY A 1 191 ? 7.935 6.100 3.672 1.00 61.91 191 GLY A N 1
ATOM 1436 C CA . GLY A 1 191 ? 7.734 4.882 2.890 1.00 61.91 191 GLY A CA 1
ATOM 1437 C C . GLY A 1 191 ? 6.331 4.740 2.305 1.00 61.91 191 GLY A C 1
ATOM 1438 O O . GLY A 1 191 ? 5.935 3.631 1.979 1.00 61.91 191 GLY A O 1
ATOM 1439 N N . ASN A 1 192 ? 5.605 5.845 2.085 1.00 58.19 192 ASN A N 1
ATOM 1440 C CA . ASN A 1 192 ? 4.367 5.844 1.286 1.00 58.19 192 ASN A CA 1
ATOM 1441 C C . ASN A 1 192 ? 4.614 5.626 -0.223 1.00 58.19 192 ASN A C 1
ATOM 1443 O O . ASN A 1 192 ? 3.735 5.885 -1.043 1.00 58.19 192 ASN A O 1
ATOM 1447 N N . ALA A 1 193 ? 5.795 5.104 -0.573 1.00 53.47 193 ALA A N 1
ATOM 1448 C CA . ALA A 1 193 ? 6.138 4.532 -1.860 1.00 53.47 193 ALA A CA 1
ATOM 1449 C C . ALA A 1 193 ? 5.249 3.312 -2.112 1.00 53.47 193 ALA A C 1
ATOM 1451 O O . ALA A 1 193 ? 5.653 2.155 -1.977 1.00 53.47 193 ALA A O 1
ATOM 1452 N N . GLY A 1 194 ? 3.988 3.570 -2.447 1.00 59.62 194 GLY A N 1
ATOM 1453 C CA . GLY A 1 194 ? 3.182 2.570 -3.106 1.00 59.62 194 GLY A CA 1
ATOM 1454 C C . GLY A 1 194 ? 3.857 2.138 -4.407 1.00 59.62 194 GLY A C 1
ATOM 1455 O O . GLY A 1 194 ? 4.902 2.645 -4.810 1.00 59.62 194 GLY A O 1
ATOM 1456 N N . SER A 1 195 ? 3.217 1.239 -5.137 1.00 65.75 195 SER A N 1
ATOM 1457 C CA . SER A 1 195 ? 3.604 0.842 -6.496 1.00 65.75 195 SER A CA 1
ATOM 1458 C C . SER A 1 195 ? 3.659 1.991 -7.534 1.00 65.75 195 SER A C 1
ATOM 1460 O O . SER A 1 195 ? 3.713 1.731 -8.738 1.00 65.75 195 SER A O 1
ATOM 1462 N N . ASP A 1 196 ? 3.624 3.257 -7.110 1.00 77.75 196 ASP A N 1
ATOM 1463 C CA . ASP A 1 196 ? 3.667 4.442 -7.951 1.00 77.75 196 ASP A CA 1
ATOM 1464 C C . ASP A 1 196 ? 4.674 5.480 -7.414 1.00 77.75 196 ASP A C 1
ATOM 1466 O O . ASP A 1 196 ? 4.490 6.004 -6.312 1.00 77.75 196 ASP A O 1
ATOM 1470 N N . PRO A 1 197 ? 5.713 5.828 -8.198 1.00 79.25 197 PRO A N 1
ATOM 1471 C CA . PRO A 1 197 ? 6.766 6.752 -7.775 1.00 79.25 197 PRO A CA 1
ATOM 1472 C C . PRO A 1 197 ? 6.246 8.176 -7.557 1.00 79.25 197 PRO A C 1
ATOM 1474 O O . PRO A 1 197 ? 6.895 8.972 -6.888 1.00 79.25 197 PRO A O 1
ATOM 1477 N N . ARG A 1 198 ? 5.060 8.524 -8.080 1.00 84.88 198 ARG A N 1
ATOM 1478 C CA . ARG A 1 198 ? 4.455 9.844 -7.856 1.00 84.88 198 ARG A CA 1
ATOM 1479 C C . ARG A 1 198 ? 4.072 10.067 -6.396 1.00 84.88 198 ARG A C 1
ATOM 1481 O O . ARG A 1 198 ? 3.815 11.208 -6.022 1.00 84.88 198 ARG A O 1
ATOM 1488 N N . LEU A 1 199 ? 4.012 8.997 -5.603 1.00 87.50 199 LEU A N 1
ATOM 1489 C CA . LEU A 1 199 ? 3.698 9.001 -4.177 1.00 87.50 199 LEU A CA 1
ATOM 1490 C C . LEU A 1 199 ? 4.912 8.630 -3.305 1.00 87.50 199 LEU A C 1
ATOM 1492 O O . LEU A 1 199 ? 4.783 8.584 -2.083 1.00 87.50 199 LEU A O 1
ATOM 1496 N N . ASP A 1 200 ? 6.083 8.382 -3.909 1.00 85.00 200 ASP A N 1
ATOM 1497 C CA . ASP A 1 200 ? 7.312 8.018 -3.197 1.00 85.00 200 ASP A CA 1
ATOM 1498 C C . ASP A 1 200 ? 7.901 9.232 -2.472 1.00 85.00 200 ASP A C 1
ATOM 1500 O O . ASP A 1 200 ? 8.668 10.028 -3.012 1.00 85.00 200 ASP A O 1
ATOM 1504 N N . GLY A 1 201 ? 7.461 9.418 -1.234 1.00 86.88 201 GLY A N 1
ATOM 1505 C CA . GLY A 1 201 ? 7.809 10.587 -0.455 1.00 86.88 201 GLY A CA 1
ATOM 1506 C C . GLY A 1 201 ? 7.475 10.457 1.022 1.00 86.88 201 GLY A C 1
ATOM 1507 O O . GLY A 1 201 ? 7.150 9.389 1.549 1.00 86.88 201 GLY A O 1
ATOM 1508 N N . THR A 1 202 ? 7.564 11.591 1.711 1.00 91.44 202 THR A N 1
ATOM 1509 C CA . THR A 1 202 ? 7.141 11.708 3.108 1.00 91.44 202 THR A CA 1
ATOM 1510 C C . THR A 1 202 ? 5.711 12.201 3.153 1.00 91.44 202 THR A C 1
ATOM 1512 O O . THR A 1 202 ? 5.372 13.197 2.518 1.00 91.44 202 THR A O 1
ATOM 1515 N N . THR A 1 203 ? 4.875 11.522 3.924 1.00 93.38 203 THR A N 1
ATOM 1516 C CA . THR A 1 203 ? 3.483 11.912 4.119 1.00 93.38 203 THR A CA 1
ATOM 1517 C C . THR A 1 203 ? 3.300 12.537 5.487 1.00 93.38 203 THR A C 1
ATOM 1519 O O . THR A 1 203 ? 3.788 12.020 6.490 1.00 93.38 203 THR A O 1
ATOM 1522 N N . ARG A 1 204 ? 2.612 13.671 5.526 1.00 95.62 204 ARG A N 1
ATOM 1523 C CA . ARG A 1 204 ? 2.211 14.354 6.746 1.00 95.62 204 ARG A CA 1
ATOM 1524 C C . ARG A 1 204 ? 0.694 14.292 6.846 1.00 95.62 204 ARG A C 1
ATOM 1526 O O . ARG A 1 204 ? -0.002 14.925 6.060 1.00 95.62 204 ARG A O 1
ATOM 1533 N N . THR A 1 205 ? 0.195 13.584 7.846 1.00 95.19 205 THR A N 1
ATOM 1534 C CA . THR A 1 205 ? -1.236 13.366 8.063 1.00 95.19 205 THR A CA 1
ATOM 1535 C C . THR A 1 205 ? -1.658 14.070 9.346 1.00 95.19 205 THR A C 1
ATOM 1537 O O . THR A 1 205 ? -1.090 13.838 10.412 1.00 95.19 205 THR A O 1
ATOM 1540 N N . VAL A 1 206 ? -2.656 14.944 9.272 1.00 97.12 206 VAL A N 1
ATOM 1541 C CA . VAL A 1 206 ? -3.319 15.502 10.453 1.00 97.12 206 VAL A CA 1
ATOM 1542 C C . VAL A 1 206 ? -4.523 14.626 10.772 1.00 97.12 206 VAL A C 1
ATOM 1544 O O . VAL A 1 206 ? -5.373 14.400 9.916 1.00 97.12 206 VAL A O 1
ATOM 1547 N N . VAL A 1 207 ? -4.604 14.130 12.001 1.00 97.06 207 VAL A N 1
ATOM 1548 C CA . VAL A 1 207 ? -5.645 13.215 12.465 1.00 97.06 207 VAL A CA 1
ATOM 1549 C C . VAL A 1 207 ? -6.493 13.877 13.536 1.00 97.06 207 VAL A C 1
ATOM 1551 O O . VAL A 1 207 ? -6.004 14.398 14.543 1.00 97.06 207 VAL A O 1
ATOM 1554 N N . ASN A 1 208 ? -7.796 13.818 13.312 1.00 97.50 208 ASN A N 1
ATOM 1555 C CA . ASN A 1 208 ? -8.827 14.072 14.296 1.00 97.50 208 ASN A CA 1
ATOM 1556 C C . ASN A 1 208 ? -9.678 12.814 14.408 1.00 97.50 208 ASN A C 1
ATOM 1558 O O . ASN A 1 208 ? -9.854 12.086 13.431 1.00 97.50 208 ASN A O 1
ATOM 1562 N N . GLY A 1 209 ? -10.216 12.565 15.591 1.00 97.56 209 GLY A N 1
ATOM 1563 C CA . GLY A 1 209 ? -11.109 11.442 15.769 1.00 97.56 209 GLY A CA 1
ATOM 1564 C C . GLY A 1 209 ? -11.939 11.514 17.029 1.00 97.56 209 GLY A C 1
ATOM 1565 O O . GLY A 1 209 ? -11.558 12.157 18.004 1.00 97.56 209 GLY A O 1
ATOM 1566 N N . ASP A 1 210 ? -13.068 10.827 16.998 1.00 98.19 210 ASP A N 1
ATOM 1567 C CA . ASP A 1 210 ? -13.958 10.645 18.136 1.00 98.19 210 ASP A CA 1
ATOM 1568 C C . ASP A 1 210 ? -14.037 9.154 18.433 1.00 98.19 210 ASP A C 1
ATOM 1570 O O . ASP A 1 210 ? -14.557 8.397 17.612 1.00 98.19 210 ASP A O 1
ATOM 1574 N N . ARG A 1 211 ? -13.491 8.742 19.582 1.00 97.38 211 ARG A N 1
ATOM 1575 C CA . ARG A 1 211 ? -13.445 7.347 20.031 1.00 97.38 211 ARG A CA 1
ATOM 1576 C C . ARG A 1 211 ? -14.470 7.107 21.133 1.00 97.38 211 ARG A C 1
ATOM 1578 O O . ARG A 1 211 ? -14.432 7.792 22.153 1.00 97.38 211 ARG A O 1
ATOM 1585 N N . ALA A 1 212 ? -15.357 6.140 20.941 1.00 96.62 212 ALA A N 1
ATOM 1586 C CA . ALA A 1 212 ? -16.314 5.695 21.947 1.00 96.62 212 ALA A CA 1
ATOM 1587 C C . ALA A 1 212 ? -15.658 4.771 22.994 1.00 96.62 212 ALA A C 1
ATOM 1589 O O . ALA A 1 212 ? -14.523 4.317 22.827 1.00 96.62 212 ALA A O 1
ATOM 1590 N N . LEU A 1 213 ? -16.376 4.479 24.085 1.00 95.00 213 LEU A N 1
ATOM 1591 C CA . LEU A 1 213 ? -15.899 3.610 25.173 1.00 95.00 213 LEU A CA 1
ATOM 1592 C C . LEU A 1 213 ? -15.552 2.181 24.733 1.00 95.00 213 LEU A C 1
ATOM 1594 O O . LEU A 1 213 ? -14.670 1.567 25.326 1.00 95.00 213 LEU A O 1
ATOM 1598 N N . ASP A 1 214 ? -16.226 1.661 23.708 1.00 91.06 214 ASP A N 1
ATOM 1599 C CA . ASP A 1 214 ? -15.977 0.331 23.136 1.00 91.06 214 ASP A CA 1
ATOM 1600 C C . ASP A 1 214 ? -14.779 0.301 22.167 1.00 91.06 214 ASP A C 1
ATOM 1602 O O . ASP A 1 214 ? -14.535 -0.695 21.491 1.00 91.06 214 ASP A O 1
ATOM 1606 N N . GLY A 1 215 ? -14.039 1.407 22.059 1.00 92.69 215 GLY A N 1
ATOM 1607 C CA . GLY A 1 215 ? -12.879 1.531 21.185 1.00 92.69 215 GLY A CA 1
ATOM 1608 C C . GLY A 1 215 ? -13.210 1.825 19.722 1.00 92.69 215 GLY A C 1
ATOM 1609 O O . GLY A 1 215 ? -12.280 2.125 18.972 1.00 92.69 215 GLY A O 1
ATOM 1610 N N . THR A 1 216 ? -14.487 1.812 19.311 1.00 95.06 216 THR A N 1
ATOM 1611 C CA . THR A 1 216 ? -14.865 2.274 17.967 1.00 95.06 216 THR A CA 1
ATOM 1612 C C . THR A 1 216 ? -14.523 3.751 17.804 1.00 95.06 216 THR A C 1
ATOM 1614 O O . THR A 1 216 ? -14.596 4.528 18.760 1.00 95.06 216 THR A O 1
ATOM 1617 N N . ALA A 1 217 ? -14.139 4.167 16.598 1.00 96.62 217 ALA A N 1
ATOM 1618 C CA . ALA A 1 217 ? -13.844 5.573 16.343 1.00 96.62 217 ALA A CA 1
ATOM 1619 C C . ALA A 1 217 ? -14.263 6.033 14.949 1.00 96.62 217 ALA A C 1
ATOM 1621 O O . ALA A 1 217 ? -14.236 5.259 13.996 1.00 96.62 217 ALA A O 1
ATOM 1622 N N . ASN A 1 218 ? -14.589 7.319 14.828 1.00 96.81 218 ASN A N 1
ATOM 1623 C CA . ASN A 1 218 ? -14.658 8.024 13.549 1.00 96.81 218 ASN A CA 1
ATOM 1624 C C . ASN A 1 218 ? -13.412 8.892 13.413 1.00 96.81 218 ASN A C 1
ATOM 1626 O O . ASN A 1 218 ? -13.094 9.629 14.344 1.00 96.81 218 ASN A O 1
ATOM 1630 N N . LEU A 1 219 ? -12.724 8.815 12.277 1.00 97.38 219 LEU A N 1
ATOM 1631 C CA . LEU A 1 219 ? -11.481 9.533 11.999 1.00 97.38 219 LEU A CA 1
ATOM 1632 C C . LEU A 1 219 ? -11.663 10.472 10.804 1.00 97.38 219 LEU A C 1
ATOM 1634 O O . LEU A 1 219 ? -12.378 10.141 9.857 1.00 97.38 219 LEU A O 1
ATOM 1638 N N . TRP A 1 220 ? -11.009 11.630 10.833 1.00 98.19 220 TRP A N 1
ATOM 1639 C CA . TRP A 1 220 ? -10.952 12.564 9.708 1.00 98.19 220 TRP A CA 1
ATOM 1640 C C . TRP A 1 220 ? -9.750 13.498 9.802 1.00 98.19 220 TRP A C 1
ATOM 1642 O O . TRP A 1 220 ? -9.221 13.774 10.883 1.00 98.19 220 TRP A O 1
ATOM 1652 N N . GLY A 1 221 ? -9.362 14.072 8.672 1.00 97.50 221 GLY A N 1
ATOM 1653 C CA . GLY A 1 221 ? -8.369 15.132 8.649 1.00 97.50 221 GLY A CA 1
ATOM 1654 C C . GLY A 1 221 ? -7.794 15.354 7.267 1.00 97.50 221 GLY A C 1
ATOM 1655 O O . GLY A 1 221 ? -8.465 15.096 6.272 1.00 97.50 221 GLY A O 1
ATOM 1656 N N . THR A 1 222 ? -6.561 15.846 7.232 1.00 97.88 222 THR A N 1
ATOM 1657 C CA . THR A 1 222 ? -5.860 16.194 5.996 1.00 97.88 222 THR A CA 1
ATOM 1658 C C . THR A 1 222 ? -4.593 15.374 5.841 1.00 97.88 222 THR A C 1
ATOM 1660 O O . THR A 1 222 ? -3.985 14.957 6.828 1.00 97.88 222 THR A O 1
ATOM 1663 N N . GLU A 1 223 ? -4.162 15.186 4.605 1.00 95.81 223 GLU A N 1
ATOM 1664 C CA . GLU A 1 223 ? -2.904 14.537 4.270 1.00 95.81 223 GLU A CA 1
ATOM 1665 C C . GLU A 1 223 ? -2.152 15.343 3.207 1.00 95.81 223 GLU A C 1
ATOM 1667 O O . GLU A 1 223 ? -2.756 15.892 2.287 1.00 95.81 223 GLU A O 1
ATOM 1672 N N . GLU A 1 224 ? -0.832 15.435 3.359 1.00 96.50 224 GLU A N 1
ATOM 1673 C CA . GLU A 1 224 ? 0.091 16.076 2.422 1.00 96.50 224 GLU A CA 1
ATOM 1674 C C . GLU A 1 224 ? 1.224 15.102 2.091 1.00 96.50 224 GLU A C 1
ATOM 1676 O O . GLU A 1 224 ? 1.916 14.624 2.990 1.00 96.50 224 GLU A O 1
ATOM 1681 N N . ILE A 1 225 ? 1.461 14.841 0.807 1.00 94.19 225 ILE A N 1
ATOM 1682 C CA . ILE A 1 225 ? 2.562 13.996 0.334 1.00 94.19 225 ILE A CA 1
ATOM 1683 C C . ILE A 1 225 ? 3.636 14.897 -0.266 1.00 94.19 225 ILE A C 1
ATOM 1685 O O . ILE A 1 225 ? 3.390 15.654 -1.209 1.00 94.19 225 ILE A O 1
ATOM 1689 N N . THR A 1 226 ? 4.837 14.817 0.298 1.00 93.62 226 THR A N 1
ATOM 1690 C CA . THR A 1 226 ? 6.016 15.572 -0.122 1.00 93.62 226 THR A CA 1
ATOM 1691 C C . THR A 1 226 ? 6.980 14.654 -0.857 1.00 93.62 226 THR A C 1
ATOM 1693 O O . THR A 1 226 ? 7.537 13.741 -0.249 1.00 93.62 226 THR A O 1
ATOM 1696 N N . VAL A 1 227 ? 7.207 14.934 -2.138 1.00 87.31 227 VAL A N 1
ATOM 1697 C CA . VAL A 1 227 ? 8.156 14.221 -3.007 1.00 87.31 227 VAL A CA 1
ATOM 1698 C C . VAL A 1 227 ? 9.256 15.211 -3.379 1.00 87.31 227 VAL A C 1
ATOM 1700 O O . VAL A 1 227 ? 8.964 16.366 -3.694 1.00 87.31 227 VAL A O 1
ATOM 1703 N N . ASP A 1 228 ? 10.519 14.803 -3.248 1.00 84.38 228 ASP A N 1
ATOM 1704 C CA . ASP A 1 228 ? 11.699 15.644 -3.516 1.00 84.38 228 ASP A CA 1
ATOM 1705 C C . ASP A 1 228 ? 11.686 17.016 -2.812 1.00 84.38 228 ASP A C 1
ATOM 1707 O O . ASP A 1 228 ? 12.147 18.033 -3.331 1.00 84.38 228 ASP A O 1
ATOM 1711 N N . GLY A 1 229 ? 11.138 17.056 -1.594 1.00 88.25 229 GLY A N 1
ATOM 1712 C CA . GLY A 1 229 ? 11.081 18.266 -0.769 1.00 88.25 229 GLY A CA 1
ATOM 1713 C C . GLY A 1 229 ? 9.973 19.260 -1.137 1.00 88.25 229 GLY A C 1
ATOM 1714 O O . GLY A 1 229 ? 9.904 20.324 -0.522 1.00 88.25 229 GLY A O 1
ATOM 1715 N N . ALA A 1 230 ? 9.087 18.930 -2.082 1.00 87.81 230 ALA A N 1
ATOM 1716 C CA . ALA A 1 230 ? 7.914 19.732 -2.422 1.00 87.81 230 ALA A CA 1
ATOM 1717 C C . ALA A 1 230 ? 6.612 18.962 -2.168 1.00 87.81 230 ALA A C 1
ATOM 1719 O O . ALA A 1 230 ? 6.526 17.764 -2.433 1.00 87.81 230 ALA A O 1
ATOM 1720 N N . VAL A 1 231 ? 5.575 19.649 -1.679 1.00 90.00 231 VAL A N 1
ATOM 1721 C CA . VAL A 1 231 ? 4.231 19.059 -1.584 1.00 90.00 231 VAL A CA 1
ATOM 1722 C C . VAL A 1 231 ? 3.706 18.827 -2.998 1.00 90.00 231 VAL A C 1
ATOM 1724 O O . VAL A 1 231 ? 3.623 19.755 -3.803 1.00 90.00 231 VAL A O 1
ATOM 1727 N N . THR A 1 232 ? 3.370 17.578 -3.293 1.00 91.38 232 THR A N 1
ATOM 1728 C CA . THR A 1 232 ? 2.934 17.123 -4.617 1.00 91.38 232 THR A CA 1
ATOM 1729 C C . THR A 1 232 ? 1.514 16.577 -4.618 1.00 91.38 232 THR A C 1
ATOM 1731 O O . THR A 1 232 ? 0.872 16.596 -5.663 1.00 91.38 232 THR A O 1
ATOM 1734 N N . TRP A 1 233 ? 0.991 16.178 -3.458 1.00 94.81 233 TRP A N 1
ATOM 1735 C CA . TRP A 1 233 ? -0.406 15.794 -3.274 1.00 94.81 233 TRP A CA 1
ATOM 1736 C C . TRP A 1 233 ? -0.911 16.342 -1.950 1.00 94.81 233 TRP A C 1
ATOM 1738 O O . TRP A 1 233 ? -0.184 16.297 -0.959 1.00 94.81 233 TRP A O 1
ATOM 1748 N N . ALA A 1 234 ? -2.146 16.829 -1.919 1.00 96.00 234 ALA A N 1
ATOM 1749 C CA . ALA A 1 234 ? -2.808 17.152 -0.663 1.00 96.00 234 ALA A CA 1
ATOM 1750 C C . ALA A 1 234 ? -4.317 16.954 -0.761 1.00 96.00 234 ALA A C 1
ATOM 1752 O O . ALA A 1 234 ? -4.906 17.148 -1.828 1.00 96.00 234 ALA A O 1
ATOM 1753 N N . GLY A 1 235 ? -4.947 16.593 0.349 1.00 96.06 235 GLY A N 1
ATOM 1754 C CA . GLY A 1 235 ? -6.397 16.513 0.418 1.00 96.06 235 GLY A CA 1
ATOM 1755 C C . GLY A 1 235 ? -6.920 16.054 1.765 1.00 96.06 235 GLY A C 1
ATOM 1756 O O . GLY A 1 235 ? -6.186 16.016 2.754 1.00 96.06 235 GLY A O 1
ATOM 1757 N N . ASP A 1 236 ? -8.207 15.731 1.779 1.00 96.25 236 ASP A N 1
ATOM 1758 C CA . ASP A 1 236 ? -8.928 15.287 2.964 1.00 96.25 236 ASP A CA 1
ATOM 1759 C C . ASP A 1 236 ? -9.100 13.764 2.954 1.00 96.25 236 ASP A C 1
ATOM 1761 O O . ASP A 1 236 ? -9.191 13.123 1.901 1.00 96.25 236 ASP A O 1
ATOM 1765 N N . TYR A 1 237 ? -9.206 13.185 4.147 1.00 96.38 237 TYR A N 1
ATOM 1766 C CA . TYR A 1 237 ? -9.597 11.793 4.332 1.00 96.38 237 TYR A CA 1
ATOM 1767 C C . TYR A 1 237 ? -10.585 11.654 5.489 1.00 96.38 237 TYR A C 1
ATOM 1769 O O . TYR A 1 237 ? -10.700 12.508 6.375 1.00 96.38 237 TYR A O 1
ATOM 1777 N N . SER A 1 238 ? -11.296 10.532 5.491 1.00 96.88 238 SER A N 1
ATOM 1778 C CA . SER A 1 238 ? -12.155 10.118 6.595 1.00 96.88 238 SER A CA 1
ATOM 1779 C C . SER A 1 238 ? -12.160 8.603 6.736 1.00 96.88 238 SER A C 1
ATOM 1781 O O . SER A 1 238 ? -11.711 7.880 5.846 1.00 96.88 238 SER A O 1
ATOM 1783 N N . GLY A 1 239 ? -12.649 8.106 7.864 1.00 95.75 239 GLY A N 1
ATOM 1784 C CA . GLY A 1 239 ? -12.804 6.678 8.055 1.00 95.75 239 GLY A CA 1
ATOM 1785 C C . GLY A 1 239 ? -13.272 6.288 9.441 1.00 95.75 239 GLY A C 1
ATOM 1786 O O . GLY A 1 239 ? -13.726 7.115 10.229 1.00 95.75 239 GLY A O 1
ATOM 1787 N N . THR A 1 240 ? -13.164 4.997 9.723 1.00 95.56 240 THR A N 1
ATOM 1788 C CA . THR A 1 240 ? -13.635 4.395 10.971 1.00 95.56 240 THR A CA 1
ATOM 1789 C C . THR A 1 240 ? -12.612 3.434 11.553 1.00 95.56 240 THR A C 1
ATOM 1791 O O . THR A 1 240 ? -11.767 2.898 10.834 1.00 95.56 240 THR A O 1
ATOM 1794 N N . VAL A 1 241 ? -12.715 3.202 12.858 1.00 94.38 241 VAL A N 1
ATOM 1795 C CA . VAL A 1 241 ? -12.014 2.139 13.577 1.00 94.38 241 VAL A CA 1
ATOM 1796 C C . VAL A 1 241 ? -13.056 1.217 14.195 1.00 94.38 241 VAL A C 1
ATOM 1798 O O . VAL A 1 241 ? -14.010 1.687 14.818 1.00 94.38 241 VAL A O 1
ATOM 1801 N N . ALA A 1 242 ? -12.892 -0.088 13.988 1.00 87.75 242 ALA A N 1
ATOM 1802 C CA . ALA A 1 242 ? -13.715 -1.113 14.619 1.00 87.75 242 ALA A CA 1
ATOM 1803 C C . ALA A 1 242 ? -13.524 -1.135 16.148 1.00 87.75 242 ALA A C 1
ATOM 1805 O O . ALA A 1 242 ? -12.585 -0.534 16.675 1.00 87.75 242 ALA A O 1
ATOM 1806 N N . ALA A 1 243 ? -14.419 -1.837 16.848 1.00 86.62 243 ALA A N 1
ATOM 1807 C CA . ALA A 1 243 ? -14.353 -2.001 18.298 1.00 86.62 243 ALA A CA 1
ATOM 1808 C C . ALA A 1 243 ? -12.990 -2.553 18.746 1.00 86.62 243 ALA A C 1
ATOM 1810 O O . ALA A 1 243 ? -12.260 -3.177 17.965 1.00 86.62 243 ALA A O 1
ATOM 1811 N N . ASP A 1 244 ?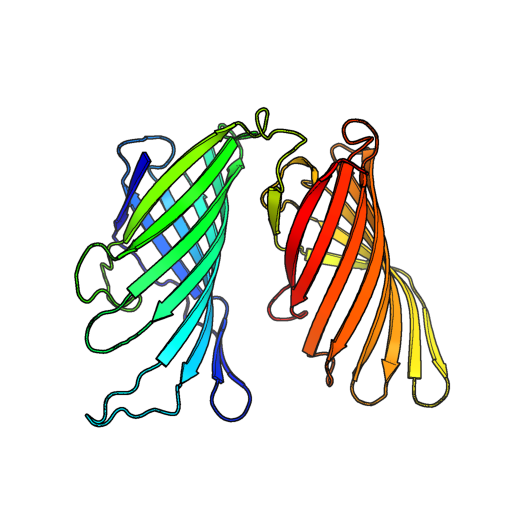 -12.635 -2.254 19.994 1.00 84.12 244 ASP A N 1
ATOM 1812 C CA . ASP A 1 244 ? -11.340 -2.580 20.599 1.00 84.12 244 ASP A CA 1
ATOM 1813 C C . ASP A 1 244 ? -10.133 -1.998 19.837 1.00 84.12 244 ASP A C 1
ATOM 1815 O O . ASP A 1 244 ? -8.996 -2.425 20.020 1.00 84.12 244 ASP A O 1
ATOM 1819 N N . TYR A 1 245 ? -10.367 -0.986 18.992 1.00 79.19 245 TYR A N 1
ATOM 1820 C CA . TYR A 1 245 ? -9.346 -0.298 18.199 1.00 79.19 245 TYR A CA 1
ATOM 1821 C C . TYR A 1 245 ? -8.613 -1.208 17.186 1.00 79.19 245 TYR A C 1
ATOM 1823 O O . TYR A 1 245 ? -7.454 -0.983 16.838 1.00 79.19 245 TYR A O 1
ATOM 1831 N N . THR A 1 246 ? -9.298 -2.245 16.697 1.00 84.56 246 THR A N 1
ATOM 1832 C CA . THR A 1 246 ? -8.672 -3.376 15.987 1.00 84.56 246 THR A CA 1
ATOM 1833 C C . THR A 1 246 ? -8.517 -3.215 14.483 1.00 84.56 246 THR A C 1
ATOM 1835 O O . THR A 1 246 ? -7.633 -3.828 13.909 1.00 84.56 246 THR A O 1
ATOM 1838 N N . THR A 1 247 ? -9.380 -2.477 13.785 1.00 87.62 247 THR A N 1
ATOM 1839 C CA . THR A 1 247 ? -9.299 -2.365 12.316 1.00 87.62 247 THR A CA 1
ATOM 1840 C C . THR A 1 247 ? -9.693 -0.979 11.866 1.00 87.62 247 THR A C 1
ATOM 1842 O O . THR A 1 247 ? -10.834 -0.561 12.056 1.00 87.62 247 THR A O 1
ATOM 1845 N N . HIS A 1 248 ? -8.769 -0.301 11.203 1.00 90.44 248 HIS A N 1
ATOM 1846 C CA . HIS A 1 248 ? -8.981 0.985 10.565 1.00 90.44 248 HIS A CA 1
ATOM 1847 C C . HIS A 1 248 ? -9.479 0.761 9.140 1.00 90.44 248 HIS A C 1
ATOM 1849 O O . HIS A 1 248 ? -8.982 -0.112 8.429 1.00 90.44 248 HIS A O 1
ATOM 1855 N N . ARG A 1 249 ? -10.455 1.562 8.721 1.00 89.44 249 ARG A N 1
ATOM 1856 C CA . ARG A 1 249 ? -10.949 1.652 7.344 1.00 89.44 249 ARG A CA 1
ATOM 1857 C C . ARG A 1 249 ? -11.011 3.121 6.969 1.00 89.44 249 ARG A C 1
ATOM 1859 O O . ARG A 1 249 ? -11.934 3.810 7.399 1.00 89.44 249 ARG A O 1
ATOM 1866 N N . LEU A 1 250 ? -10.015 3.596 6.230 1.00 94.31 250 LEU A N 1
ATOM 1867 C CA . LEU A 1 250 ? -9.916 4.986 5.786 1.00 94.31 250 LEU A CA 1
ATOM 1868 C C . LEU A 1 250 ? -10.113 5.089 4.277 1.00 94.31 250 LEU A C 1
ATOM 1870 O O . LEU A 1 250 ? -9.854 4.139 3.541 1.00 94.31 250 LEU A O 1
ATOM 1874 N N . SER A 1 251 ? -10.530 6.260 3.822 1.00 93.38 251 SER A N 1
ATOM 1875 C CA . SER A 1 251 ? -10.522 6.647 2.417 1.00 93.38 251 SER A CA 1
ATOM 1876 C C . SER A 1 251 ? -10.244 8.134 2.284 1.00 93.38 251 SER A C 1
ATOM 1878 O O . SER A 1 251 ? -10.707 8.919 3.117 1.00 93.38 251 SER A O 1
ATOM 1880 N N . GLY A 1 252 ? -9.540 8.521 1.229 1.00 94.44 252 GLY A N 1
ATOM 1881 C CA . GLY A 1 252 ? -9.186 9.909 0.975 1.00 94.44 252 GLY A CA 1
ATOM 1882 C C . GLY A 1 252 ? -9.110 10.243 -0.505 1.00 94.44 252 GLY A C 1
ATOM 1883 O O . GLY A 1 252 ? -9.082 9.366 -1.374 1.00 94.44 252 GLY A O 1
ATOM 1884 N N . THR A 1 253 ? -9.076 11.543 -0.773 1.00 94.56 253 THR A N 1
ATOM 1885 C CA . THR A 1 253 ? -8.934 12.098 -2.117 1.00 94.56 253 THR A CA 1
ATOM 1886 C C . THR A 1 253 ? -7.914 13.219 -2.069 1.00 94.56 253 THR A C 1
ATOM 1888 O O . THR A 1 253 ? -8.121 14.207 -1.368 1.00 94.56 253 THR A O 1
ATOM 1891 N N . HIS A 1 254 ? -6.822 13.089 -2.820 1.00 95.25 254 HIS A N 1
ATOM 1892 C CA . HIS A 1 254 ? -5.806 14.129 -2.939 1.00 95.25 254 HIS A CA 1
ATOM 1893 C C . HIS A 1 254 ? -5.802 14.748 -4.324 1.00 95.25 254 HIS A C 1
ATOM 1895 O O . HIS A 1 254 ? -5.927 14.062 -5.337 1.00 95.25 254 HIS A O 1
ATOM 1901 N N . ILE A 1 255 ? -5.574 16.052 -4.359 1.00 92.69 255 ILE A N 1
ATOM 1902 C CA . ILE A 1 255 ? -5.346 16.810 -5.580 1.00 92.69 255 ILE A CA 1
ATOM 1903 C C . ILE A 1 255 ? -3.841 16.893 -5.824 1.00 92.69 255 ILE A C 1
ATOM 1905 O O . ILE A 1 255 ? -3.068 17.132 -4.892 1.00 92.69 255 ILE A O 1
ATOM 1909 N N . GLY A 1 256 ? -3.426 16.676 -7.071 1.00 89.88 256 GLY A N 1
ATOM 1910 C CA . GLY A 1 256 ? -2.034 16.798 -7.484 1.00 89.88 256 GLY A CA 1
ATOM 1911 C C . GLY A 1 256 ? -1.590 18.257 -7.641 1.00 89.88 256 GLY A C 1
ATOM 1912 O O . GLY A 1 256 ? -2.319 19.108 -8.157 1.00 89.88 256 GLY A O 1
ATOM 1913 N N . TYR A 1 257 ? -0.359 18.540 -7.224 1.00 86.06 257 TYR A N 1
ATOM 1914 C CA . TYR A 1 257 ? 0.315 19.836 -7.311 1.00 86.06 257 TYR A CA 1
ATOM 1915 C C . TYR A 1 257 ? 1.604 19.723 -8.134 1.00 86.06 257 TYR A C 1
ATOM 1917 O O . TYR A 1 257 ? 2.106 18.632 -8.404 1.00 86.06 257 TYR A O 1
ATOM 1925 N N . GLY A 1 258 ? 2.153 20.871 -8.546 1.00 88.81 258 GLY A N 1
ATOM 1926 C CA . GLY A 1 258 ? 3.386 20.938 -9.333 1.00 88.81 258 GLY A CA 1
ATOM 1927 C C . GLY A 1 258 ? 3.291 20.117 -10.630 1.00 88.81 258 GLY A C 1
ATOM 1928 O O . GLY A 1 258 ? 2.444 20.433 -11.469 1.00 88.81 258 GLY A O 1
ATOM 1929 N N . PRO A 1 259 ? 4.123 19.074 -10.821 1.00 80.19 259 PRO A N 1
ATOM 1930 C CA . PRO A 1 259 ? 4.075 18.232 -12.018 1.00 80.19 259 PRO A CA 1
ATOM 1931 C C . PRO A 1 259 ? 2.801 17.375 -12.127 1.00 80.19 259 PRO A C 1
ATOM 1933 O O . PRO A 1 259 ? 2.549 16.820 -13.193 1.00 80.19 259 PRO A O 1
ATOM 1936 N N . TYR A 1 260 ? 1.998 17.268 -11.062 1.00 85.81 260 TYR A N 1
ATOM 1937 C CA . TYR A 1 260 ? 0.773 16.458 -11.024 1.00 85.81 260 TYR A CA 1
ATOM 1938 C C . TYR A 1 260 ? -0.513 17.293 -11.064 1.00 85.81 260 TYR A C 1
ATOM 1940 O O . TYR A 1 260 ? -1.595 16.772 -10.800 1.00 85.81 260 TYR A O 1
ATOM 1948 N N . VAL A 1 261 ? -0.420 18.588 -11.385 1.00 84.38 261 VAL A N 1
ATOM 1949 C CA . VAL A 1 261 ? -1.605 19.440 -11.568 1.00 84.38 261 VAL A CA 1
ATOM 1950 C C . VAL A 1 261 ? -2.548 18.821 -12.600 1.00 84.38 261 VAL A C 1
ATOM 1952 O O . VAL A 1 261 ? -2.128 18.427 -13.685 1.00 84.38 261 VAL A O 1
ATOM 1955 N N . GLY A 1 262 ? -3.837 18.775 -12.256 1.00 81.19 262 GLY A N 1
ATOM 1956 C CA . GLY A 1 262 ? -4.869 18.156 -13.088 1.00 81.19 262 GLY A CA 1
ATOM 1957 C C . GLY A 1 262 ? -5.039 16.655 -12.855 1.00 81.19 262 GLY A C 1
ATOM 1958 O O . GLY A 1 262 ? -5.805 16.035 -13.583 1.00 81.19 262 GLY A O 1
ATOM 1959 N N . LEU A 1 263 ? -4.368 16.077 -11.853 1.00 86.88 263 LEU A N 1
ATOM 1960 C CA . LEU A 1 263 ? -4.584 14.703 -11.401 1.00 86.88 263 LEU A CA 1
ATOM 1961 C C . LEU A 1 263 ? -5.260 14.662 -10.024 1.00 86.88 263 LEU A C 1
ATOM 1963 O O . LEU A 1 263 ? -5.094 15.562 -9.197 1.00 86.88 263 LEU A O 1
ATOM 1967 N N . VAL A 1 264 ? -5.984 13.574 -9.776 1.00 90.31 264 VAL A N 1
ATOM 1968 C CA . VAL A 1 264 ? -6.606 13.212 -8.501 1.00 90.31 264 VAL A CA 1
ATOM 1969 C C . VAL A 1 264 ? -6.120 11.825 -8.100 1.00 90.31 264 VAL A C 1
ATOM 1971 O O . VAL A 1 264 ? -6.114 10.914 -8.926 1.00 90.31 264 VAL A O 1
ATOM 1974 N N . TYR A 1 265 ? -5.725 11.671 -6.838 1.00 92.06 265 TYR A N 1
ATOM 1975 C CA . TYR A 1 265 ? -5.409 10.393 -6.207 1.00 92.06 265 TYR A CA 1
ATOM 1976 C C . TYR A 1 265 ? -6.520 10.020 -5.223 1.00 92.06 265 TYR A C 1
ATOM 1978 O O . TYR A 1 265 ? -6.652 10.634 -4.167 1.00 92.06 265 TYR A O 1
ATOM 1986 N N . GLU A 1 266 ? -7.320 9.018 -5.568 1.00 91.19 266 GLU A N 1
ATOM 1987 C CA . GLU A 1 266 ? -8.349 8.455 -4.690 1.00 91.19 266 GLU A CA 1
ATOM 1988 C C . GLU A 1 266 ? -7.822 7.180 -4.051 1.00 91.19 266 GLU A C 1
ATOM 1990 O O . GLU A 1 266 ? -7.258 6.334 -4.744 1.00 91.19 266 GLU A O 1
ATOM 1995 N N . TRP A 1 267 ? -7.995 7.022 -2.744 1.00 91.69 267 TRP A N 1
ATOM 1996 C CA . TRP A 1 267 ? -7.439 5.877 -2.037 1.00 91.69 267 TRP A CA 1
ATOM 1997 C C . TRP A 1 267 ? -8.313 5.390 -0.892 1.00 91.69 267 TRP A C 1
ATOM 1999 O O . TRP A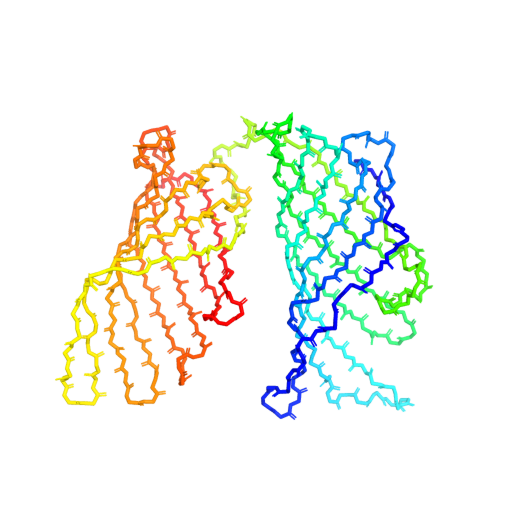 1 267 ? -9.199 6.079 -0.391 1.00 91.69 267 TRP A O 1
ATOM 2009 N N . THR A 1 268 ? -8.037 4.159 -0.487 1.00 87.12 268 THR A N 1
ATOM 2010 C CA . THR A 1 268 ? -8.633 3.439 0.630 1.00 87.12 268 THR A CA 1
ATOM 2011 C C . THR A 1 268 ? -7.525 2.744 1.403 1.00 87.12 268 THR A C 1
ATOM 2013 O O . THR A 1 268 ? -6.543 2.297 0.821 1.00 87.12 268 THR A O 1
ATOM 2016 N N . MET A 1 269 ? -7.668 2.631 2.714 1.00 87.81 269 MET A N 1
ATOM 2017 C CA . MET A 1 269 ? -6.718 1.924 3.558 1.00 87.81 269 MET A CA 1
ATOM 2018 C C . MET A 1 269 ? -7.457 1.030 4.532 1.00 87.81 269 MET A C 1
ATOM 2020 O O . MET A 1 269 ? -8.439 1.447 5.148 1.00 87.81 269 MET A O 1
ATOM 2024 N N . ILE A 1 270 ? -6.953 -0.188 4.690 1.00 82.38 270 ILE A N 1
ATOM 2025 C CA . ILE A 1 270 ? -7.417 -1.131 5.698 1.00 82.38 270 ILE A CA 1
ATOM 2026 C C . ILE A 1 270 ? -6.225 -1.702 6.455 1.00 82.38 270 ILE A C 1
ATOM 2028 O O . ILE A 1 270 ? -5.201 -2.018 5.854 1.00 82.38 270 ILE A O 1
ATOM 2032 N N . GLY A 1 271 ? -6.338 -1.818 7.773 1.00 81.50 271 GLY A N 1
ATOM 2033 C CA . GLY A 1 271 ? -5.293 -2.432 8.584 1.00 81.50 271 GLY A CA 1
ATOM 2034 C C . GLY A 1 271 ? -5.362 -2.041 10.046 1.00 81.50 271 GLY A C 1
ATOM 2035 O O . GLY A 1 271 ? -6.353 -1.468 10.505 1.00 81.50 271 GLY A O 1
ATOM 2036 N N . ASP A 1 272 ? -4.305 -2.357 10.776 1.00 83.81 272 ASP A N 1
ATOM 2037 C CA . ASP A 1 272 ? -4.224 -2.140 12.212 1.00 83.81 272 ASP A CA 1
ATOM 2038 C C . ASP A 1 272 ? -2.776 -1.890 12.664 1.00 83.81 272 ASP A C 1
ATOM 2040 O O . ASP A 1 272 ? -1.843 -2.142 11.897 1.00 83.81 272 ASP A O 1
ATOM 2044 N N . PRO A 1 273 ? -2.557 -1.349 13.877 1.00 75.62 273 PRO A N 1
ATOM 2045 C CA . PRO A 1 273 ? -1.213 -1.018 14.345 1.00 75.62 273 PRO A CA 1
ATOM 2046 C C . PRO A 1 273 ? -0.252 -2.212 14.449 1.00 75.62 273 PRO A C 1
ATOM 2048 O O . PRO A 1 273 ? 0.956 -2.000 14.367 1.00 75.62 273 PRO A O 1
ATOM 2051 N N . GLU A 1 274 ? -0.757 -3.434 14.641 1.00 75.00 274 GLU A N 1
ATOM 2052 C CA . GLU A 1 274 ? 0.046 -4.654 14.797 1.00 75.00 274 GLU A CA 1
ATOM 2053 C C . GLU A 1 274 ? 0.346 -5.304 13.440 1.00 75.00 274 GLU A C 1
ATOM 2055 O O . GLU A 1 274 ? 1.493 -5.641 13.152 1.00 75.00 274 GLU A O 1
ATOM 2060 N N . SER A 1 275 ? -0.670 -5.449 12.584 1.00 71.69 275 SER A N 1
ATOM 2061 C CA . SER A 1 275 ? -0.554 -6.098 11.269 1.00 71.69 275 SER A CA 1
ATOM 2062 C C . SER A 1 275 ? -0.045 -5.159 10.168 1.00 71.69 275 SER A C 1
ATOM 2064 O O . SER A 1 275 ? 0.278 -5.612 9.067 1.00 71.69 275 SER A O 1
ATOM 2066 N N . GLY A 1 276 ? 0.002 -3.854 10.440 1.00 75.50 276 GLY A N 1
ATOM 2067 C CA . GLY A 1 276 ? 0.294 -2.815 9.461 1.00 75.50 276 GLY A CA 1
ATOM 2068 C C . GLY A 1 276 ? -0.930 -2.400 8.642 1.00 75.50 276 GLY A C 1
ATOM 2069 O O . GLY A 1 276 ? -2.036 -2.926 8.784 1.00 75.50 276 GLY A O 1
ATOM 2070 N N . TYR A 1 277 ? -0.717 -1.420 7.764 1.00 79.00 277 TYR A N 1
ATOM 2071 C CA . TYR A 1 277 ? -1.762 -0.828 6.935 1.00 79.00 277 TYR A CA 1
ATOM 2072 C C . TYR A 1 277 ? -1.543 -1.135 5.460 1.00 79.00 277 TYR A C 1
ATOM 2074 O O . TYR A 1 277 ? -0.440 -0.977 4.937 1.00 79.00 277 TYR A O 1
ATOM 2082 N N . VAL A 1 278 ? -2.622 -1.535 4.792 1.00 73.62 278 VAL A N 1
ATOM 2083 C CA . VAL A 1 278 ? -2.678 -1.765 3.352 1.00 73.62 278 VAL A CA 1
ATOM 2084 C C . VAL A 1 278 ? -3.398 -0.591 2.711 1.00 73.62 278 VAL A C 1
ATOM 2086 O O . VAL A 1 278 ? -4.602 -0.431 2.908 1.00 73.62 278 VAL A O 1
ATOM 2089 N N . ASN A 1 279 ? -2.677 0.211 1.930 1.00 80.31 279 ASN A N 1
ATOM 2090 C CA . ASN A 1 279 ? -3.264 1.275 1.118 1.00 80.31 279 ASN A CA 1
ATOM 2091 C C . ASN A 1 279 ? -3.555 0.758 -0.302 1.00 80.31 279 ASN A C 1
ATOM 2093 O O . ASN A 1 279 ? -2.755 0.010 -0.865 1.00 80.31 279 ASN A O 1
ATOM 2097 N N . ARG A 1 280 ? -4.701 1.137 -0.870 1.00 81.06 280 ARG A N 1
ATOM 2098 C CA . ARG A 1 280 ? -5.093 0.917 -2.263 1.00 81.06 280 ARG A CA 1
ATOM 2099 C C . ARG A 1 280 ? -5.631 2.201 -2.855 1.00 81.06 280 ARG A C 1
ATOM 2101 O O . ARG A 1 280 ? -6.549 2.777 -2.282 1.00 81.06 280 ARG A O 1
ATOM 2108 N N . GLY A 1 281 ? -5.186 2.581 -4.043 1.00 85.00 281 GLY A N 1
ATOM 2109 C CA . GLY A 1 281 ? -5.766 3.748 -4.698 1.00 85.00 281 GLY A CA 1
ATOM 2110 C C . GLY A 1 281 ? -5.512 3.844 -6.187 1.00 85.00 281 GLY A C 1
ATOM 2111 O O . GLY A 1 281 ? -4.947 2.937 -6.800 1.00 85.00 281 GLY A O 1
ATOM 2112 N N . THR A 1 282 ? -5.979 4.945 -6.760 1.00 84.94 282 THR A N 1
ATOM 2113 C CA . THR A 1 282 ? -5.977 5.221 -8.189 1.00 84.94 282 THR A CA 1
ATOM 2114 C C . THR A 1 282 ? -5.646 6.678 -8.450 1.00 84.94 282 THR A C 1
ATOM 2116 O O . THR A 1 282 ? -6.290 7.565 -7.896 1.00 84.94 282 THR A O 1
ATOM 2119 N N . ILE A 1 283 ? -4.672 6.925 -9.326 1.00 87.75 283 ILE A N 1
ATOM 2120 C CA . ILE A 1 283 ? -4.431 8.256 -9.894 1.00 87.75 283 ILE A CA 1
ATOM 2121 C C . ILE A 1 283 ? -5.148 8.361 -11.242 1.00 87.75 283 ILE A C 1
ATOM 2123 O O . ILE A 1 283 ? -4.978 7.482 -12.090 1.00 87.75 283 ILE A O 1
ATOM 2127 N N . GLN A 1 284 ? -5.921 9.431 -11.432 1.00 83.31 284 GLN A N 1
ATOM 2128 C CA . GLN A 1 284 ? -6.692 9.722 -12.647 1.00 83.31 284 GLN A CA 1
ATOM 2129 C C . GLN A 1 284 ? -6.749 11.234 -12.930 1.00 83.31 284 GLN A C 1
ATOM 2131 O O . GLN A 1 284 ? -6.452 12.020 -12.029 1.00 83.31 284 GLN A O 1
ATOM 2136 N N . PRO A 1 285 ? -7.131 11.678 -14.140 1.00 84.62 285 PRO A N 1
ATOM 2137 C CA . PRO A 1 285 ? -7.377 13.093 -14.411 1.00 84.62 285 PRO A CA 1
ATOM 2138 C C . PRO A 1 285 ? -8.485 13.680 -13.521 1.00 84.62 285 PRO A C 1
ATOM 2140 O O . PRO A 1 285 ? -9.481 13.018 -13.229 1.00 84.62 285 PRO A O 1
ATOM 2143 N N . ALA A 1 286 ? -8.323 14.936 -13.108 1.00 81.19 286 ALA A N 1
ATOM 2144 C CA . ALA A 1 286 ? -9.366 15.715 -12.452 1.00 81.19 286 ALA A CA 1
ATOM 2145 C C . ALA A 1 286 ? -10.447 16.069 -13.486 1.00 81.19 286 ALA A C 1
ATOM 2147 O O . ALA A 1 286 ? -10.157 16.772 -14.456 1.00 81.19 286 ALA A O 1
ATOM 2148 N N . ASN A 1 287 ? -11.662 15.549 -13.296 1.00 70.81 287 ASN A N 1
ATOM 2149 C CA . ASN A 1 287 ? -12.822 15.860 -14.141 1.00 70.81 287 ASN A CA 1
ATOM 2150 C C . ASN A 1 287 ? -13.347 17.284 -13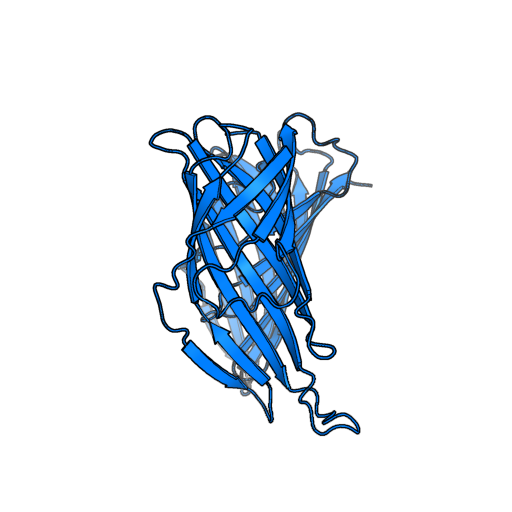.921 1.00 70.81 287 ASN A C 1
ATOM 2152 O O . ASN A 1 287 ? -13.278 17.770 -12.768 1.00 70.81 287 ASN A O 1
#

Sequence (287 aa):
MTGVLEDCETTSAPETRVVGDNIVQNRGHVMTCELWSSDVRLAGTATFVYNSDRDPVDNVDRTGELDYFEVVWGMLRLDLGDDGRWSGMWLGSHDLEGYFNWYELAGVFIGGGDYEGQRIRWTMTPAGPNVSAAVPNARFVFTGTIESLATVPPDGTTLISGSSSCGSSGGTETVVGDVTQGRGFVLTCVGNAGSDPRLDGTTRTVVNGDRALDGTANLWGTEEITVDGAVTWAGDYSGTVAADYTTHRLSGTHIGYGPYVGLVYEWTMIGDPESGYVNRGTIQPAN

Secondary structure (DSSP, 8-state):
-EEEEEEEEE-S--EEEEETTTEEEEEEEEEEEEEEESSGGG-EEEEEEEEEEEEEEEEE-TTS-EEEEEEEEEEEEEE-SSSEEEEEEEEEEEEEETTEEEEEEEEEEEEEETTTTEEEEEEEEESSTT--TTSTT--EEEEEEEEEGGG--TTS-EEEEE--EEEEEEEEEEEETTEEEEEEEEEEEE----S-GGG-SEEEEEEEEEEETTS-EEEEEEEEEEETTEEEEEEEEEEEE-GGG--EEEEEEEEE-GGGTTEEEEEEEEEETTTEEEEEEEEEE--

Radius of gyration: 20.88 Å; chains: 1; bounding box: 44×58×48 Å

pLDDT: mean 81.61, std 13.0, range [42.09, 98.19]

Foldseek 3Di:
DKKKWWQKDWPDFFDWDDDPPAKIKTAFTWIKTAIGDPPLLQGAIKIWGKIKIKGFDPDCDPVNDTWIKMKMKTKMKGDNPDFKIWIAIKIWMWTCPDQFTWTWMWIKIAMGGVRHQKMKTKIKTWPDGRQDPPDRTTMIMIDIDIDGLVPPDLADWDKWKWFKDWDKDDWDWDDDPQKIKIFFIWIWIATLPTSHLLQRAIKIWGWIWIAGNQRKIKIKGKMFGADPNHTFWIWIKIWMADGPSFKTWMWIKIAGDDVRHQKIKTKIWMGHPVRTIIIIITIHGDD